Protein AF-A0A8H6Y4V4-F1 (afdb_monomer_lite)

Organism: NCBI:txid2733690

Radius of gyration: 24.44 Å; chains: 1; bounding box: 63×67×56 Å

Secondary structure (DSSP, 8-state):
----------TT--HHHHHHHHHT--HHHHHHHHHHHHHHHHHHHHHHHHHHH-PPPP---------SS-----BBTTT--B--SS-PPEE-HHHHHHH----EESSHHHHHHHHHHHHHHTT----HHHHHHHS------HHHHHHHH-PPPP-TTPPPPHHHHHHHHHHHH-TT-SEEEEETTEEEEE--SSHHHHHHHHHHHHHHHHH--HHHHHHHHHH-THHHHS-S-HHHHHHHHH-HHHHHHHHHHHHHTTSGGGTHHHHHHHHHHHHHHHHHHHHHHTTS---STHHHHHHHHHHHHHHHGGGG-

Foldseek 3Di:
DDDDDDDDDDPPDDPVNVVVVVVVPPDVVVVVVVVVVVCVVCVVVVCLVCVVVVDDDDDDDDDDDDDDDDPPFDAAPQRRDTDDDPQAWDFQPLCCPQPVDGHTHSDPVSCVNCVVLCVLCRSHHPDVVSCVVSPPPPPPDPVNQVVQQDQDAAPDPDDWFPLQVVFNVVCNVPVQFLTWFQDPVGIDTDGDPDPVLSVLSSVLSSCCSRYVQLCSLLSNCLSPPCNVVVPDDPLVSVCNGRNPVSSVSSVVVNVVCVVVPPCVVSLVVVLVVLVVVLVVVCVVCVVDPDDDDPNVSSVVVSVVSVVVPPVPD

pLDDT: mean 70.69, std 22.0, range [32.62, 97.94]

Sequence (313 aa):
MEGGPTSYLHPDWTKEKIERLENAGHVAGVQIWIAVRDSFLVYFLYNTISSVVGIPRVIESDGDESTPLHRGTRICEGCGDREGNGARFSVCKICNENVSRQVAYCSRICQKSDWPNHKKVCGKELTPGVVRNATCSTEASPIEVFFLTQMGPARDGYTRSQALLRQMQFLEAVPFCSYVFFSPTGPRRFKSPVFITHLVFRLAVQTAMATGDERCIAAILGTIPEVQDAPGGFVDQLIEEYGKARVSVAMVAMQARVDMNDLPIMGQWIVEFLESKAGSQYAKIASEPPEGPSTEVTQKVITDLREWWPRRS

Structure (mmCIF, N/CA/C/O backbone):
data_AF-A0A8H6Y4V4-F1
#
_entry.id   AF-A0A8H6Y4V4-F1
#
loop_
_atom_site.group_PDB
_atom_site.id
_atom_site.type_symbol
_atom_site.label_atom_id
_atom_site.label_alt_id
_atom_site.label_comp_id
_atom_site.label_asym_id
_atom_site.label_entity_id
_atom_site.label_seq_id
_atom_site.pdbx_PDB_ins_code
_atom_site.Cartn_x
_atom_site.Cartn_y
_atom_site.Cartn_z
_atom_site.occupancy
_atom_site.B_iso_or_equiv
_atom_site.auth_seq_id
_atom_site.auth_comp_id
_atom_site.auth_asym_id
_atom_site.auth_atom_id
_atom_site.pdbx_PDB_model_num
ATOM 1 N N . MET A 1 1 ? 31.740 37.423 -22.540 1.00 41.69 1 MET A N 1
ATOM 2 C CA . MET A 1 1 ? 30.477 36.866 -22.021 1.00 41.69 1 MET A CA 1
ATOM 3 C C . MET A 1 1 ? 30.684 35.373 -21.873 1.00 41.69 1 MET A C 1
ATOM 5 O O . MET A 1 1 ? 30.484 34.655 -22.836 1.00 41.69 1 MET A O 1
ATOM 9 N N . GLU A 1 2 ? 31.145 34.933 -20.709 1.00 36.03 2 GLU A N 1
ATOM 10 C CA . GLU A 1 2 ? 31.182 33.522 -20.314 1.00 36.03 2 GLU A CA 1
ATOM 11 C C . GLU A 1 2 ? 30.882 33.506 -18.814 1.00 36.03 2 GLU A C 1
ATOM 13 O O . GLU A 1 2 ? 31.596 34.132 -18.033 1.00 36.03 2 GLU A O 1
ATOM 18 N N . GLY A 1 3 ? 29.760 32.902 -18.431 1.00 36.75 3 GLY A N 1
ATOM 19 C CA . GLY A 1 3 ? 29.318 32.773 -17.047 1.00 36.75 3 GLY A CA 1
ATOM 20 C C . GLY A 1 3 ? 29.035 31.306 -16.767 1.00 36.75 3 GLY A C 1
ATOM 21 O O . GLY A 1 3 ? 28.019 30.784 -17.217 1.00 36.75 3 GLY A O 1
ATOM 22 N N . GLY A 1 4 ? 29.962 30.649 -16.072 1.00 38.41 4 GLY A N 1
ATOM 23 C CA . GLY A 1 4 ? 29.767 29.319 -15.496 1.00 38.41 4 GLY A CA 1
ATOM 24 C C . GLY A 1 4 ? 29.163 29.403 -14.085 1.00 38.41 4 GLY A C 1
ATOM 25 O O . GLY A 1 4 ? 29.242 30.458 -13.450 1.00 38.41 4 GLY A O 1
ATOM 26 N N . PRO A 1 5 ? 28.551 28.317 -13.584 1.00 39.25 5 PRO A N 1
ATOM 27 C CA . PRO A 1 5 ? 27.809 28.330 -12.329 1.00 39.25 5 PRO A CA 1
ATOM 28 C C . PRO A 1 5 ? 28.750 28.386 -11.118 1.00 39.25 5 PRO A C 1
ATOM 30 O O . PRO A 1 5 ? 29.563 27.492 -10.890 1.00 39.25 5 PRO A O 1
ATOM 33 N N . THR A 1 6 ? 28.613 29.440 -10.316 1.00 37.78 6 THR A N 1
ATOM 34 C CA . THR A 1 6 ? 29.247 29.573 -9.002 1.00 37.78 6 THR A CA 1
ATOM 35 C C . THR A 1 6 ? 28.629 28.583 -8.018 1.00 37.78 6 THR A C 1
ATOM 37 O O . THR A 1 6 ? 27.452 28.691 -7.670 1.00 37.78 6 THR A O 1
ATOM 40 N N . SER A 1 7 ? 29.432 27.629 -7.550 1.00 41.00 7 SER A N 1
ATOM 41 C CA . SER A 1 7 ? 29.120 26.759 -6.419 1.00 41.00 7 SER A CA 1
ATOM 42 C C . SER A 1 7 ? 28.944 27.587 -5.143 1.00 41.00 7 SER A C 1
ATOM 44 O O . SER A 1 7 ? 29.857 28.311 -4.743 1.00 41.00 7 SER A O 1
ATOM 46 N N . TYR A 1 8 ? 27.795 27.456 -4.483 1.00 39.28 8 TYR A N 1
ATOM 47 C CA . TYR A 1 8 ? 27.580 27.993 -3.143 1.00 39.28 8 TYR A CA 1
ATOM 48 C C . TYR A 1 8 ? 28.374 27.162 -2.128 1.00 39.28 8 TYR A C 1
ATOM 50 O O . TYR A 1 8 ? 27.963 26.066 -1.755 1.00 39.28 8 TYR A O 1
ATOM 58 N N . LEU A 1 9 ? 29.509 27.693 -1.674 1.00 40.91 9 LEU A N 1
ATOM 59 C CA . LEU A 1 9 ? 30.185 27.245 -0.458 1.00 40.91 9 LEU A CA 1
ATOM 60 C C . LEU A 1 9 ? 30.011 28.309 0.628 1.00 40.91 9 LEU A C 1
ATOM 62 O O . LEU A 1 9 ? 30.159 29.506 0.388 1.00 40.91 9 LEU A O 1
ATOM 66 N N . HIS A 1 10 ? 29.657 27.841 1.822 1.00 40.44 10 HIS A N 1
ATOM 67 C CA . HIS A 1 10 ? 29.458 28.646 3.023 1.00 40.44 10 HIS A CA 1
ATOM 68 C C . HIS A 1 10 ? 30.774 29.351 3.426 1.00 40.44 10 HIS A C 1
ATOM 70 O O . HIS A 1 10 ? 31.821 28.701 3.410 1.00 40.44 10 HIS A O 1
ATOM 76 N N . PRO A 1 11 ? 30.757 30.633 3.840 1.00 44.75 11 PRO A N 1
ATOM 77 C CA . PRO A 1 11 ? 31.962 31.468 3.999 1.00 44.75 11 PRO A CA 1
ATOM 78 C C . PRO A 1 11 ? 32.959 31.060 5.106 1.00 44.75 11 PRO A C 1
ATOM 80 O O . PRO A 1 11 ? 34.004 31.689 5.229 1.00 44.75 11 PRO A O 1
ATOM 83 N N . ASP A 1 12 ? 32.701 29.990 5.862 1.00 50.12 12 ASP A N 1
ATOM 84 C CA . ASP A 1 12 ? 33.518 29.578 7.021 1.00 50.12 12 ASP A CA 1
ATOM 85 C C . ASP A 1 12 ? 34.381 28.327 6.778 1.00 50.12 12 ASP A C 1
ATOM 87 O O . ASP A 1 12 ? 34.922 27.724 7.711 1.00 50.12 12 ASP A O 1
ATOM 91 N N . TRP A 1 13 ? 34.514 27.898 5.523 1.00 48.56 13 TRP A N 1
ATOM 92 C CA . TRP A 1 13 ? 35.326 26.736 5.168 1.00 48.56 13 TRP A CA 1
ATOM 93 C C . TRP A 1 13 ? 36.702 27.192 4.694 1.00 48.56 13 TRP A C 1
ATOM 95 O O . TRP A 1 13 ? 36.912 27.530 3.531 1.00 48.56 13 TRP A O 1
ATOM 105 N N . THR A 1 14 ? 37.660 27.219 5.619 1.00 74.69 14 THR A N 1
ATOM 106 C CA . THR A 1 14 ? 39.059 27.480 5.281 1.00 74.69 14 THR A CA 1
ATOM 107 C C . THR A 1 14 ? 39.646 26.290 4.520 1.00 74.69 14 THR A C 1
ATOM 109 O O . THR A 1 14 ? 39.319 25.132 4.789 1.00 74.69 14 THR A O 1
ATOM 112 N N . LYS A 1 15 ? 40.553 26.572 3.579 1.00 60.22 15 LYS A N 1
ATOM 113 C CA . LYS A 1 15 ? 41.275 25.571 2.773 1.00 60.22 15 LYS A CA 1
ATOM 114 C C . LYS A 1 15 ? 41.933 24.483 3.641 1.00 60.22 15 LYS A C 1
ATOM 116 O O . LYS A 1 15 ? 41.898 23.311 3.295 1.00 60.22 15 LYS A O 1
ATOM 121 N N . GLU A 1 16 ? 42.401 24.868 4.828 1.00 63.19 16 GLU A N 1
ATOM 122 C CA . GLU A 1 16 ? 42.982 23.984 5.847 1.00 63.19 16 GLU A CA 1
ATOM 123 C C . GLU A 1 16 ? 41.987 22.939 6.398 1.00 63.19 16 GLU A C 1
ATOM 125 O O . GLU A 1 16 ? 42.370 21.830 6.765 1.00 63.19 16 GLU A O 1
ATOM 130 N N . LYS A 1 17 ? 40.688 23.259 6.440 1.00 61.12 17 LYS A N 1
ATOM 131 C CA . LYS A 1 17 ? 39.630 22.358 6.924 1.00 61.12 17 LYS A CA 1
ATOM 132 C C . LYS A 1 17 ? 39.264 21.301 5.880 1.00 61.12 17 LYS A C 1
ATOM 134 O O . LYS A 1 17 ? 38.996 20.160 6.244 1.00 61.12 17 LYS A O 1
ATOM 139 N N . ILE A 1 18 ? 39.306 21.676 4.601 1.00 56.81 18 ILE A N 1
ATOM 140 C CA . ILE A 1 18 ? 39.114 20.769 3.460 1.00 56.81 18 ILE A CA 1
ATOM 141 C C . ILE A 1 18 ? 40.300 19.800 3.374 1.00 56.81 18 ILE A C 1
ATOM 143 O O . ILE A 1 18 ? 40.108 18.589 3.344 1.00 56.81 18 ILE A O 1
ATOM 147 N N . GLU A 1 19 ? 41.523 20.317 3.490 1.00 62.09 19 GLU A N 1
ATOM 148 C CA . GLU A 1 19 ? 42.755 19.524 3.421 1.00 62.09 19 GLU A CA 1
ATOM 149 C C . GLU A 1 19 ? 42.900 18.555 4.616 1.00 62.09 19 GLU A C 1
ATOM 151 O O . GLU A 1 19 ? 43.432 17.454 4.476 1.00 62.09 19 GLU A O 1
ATOM 156 N N . ARG A 1 20 ? 42.357 18.899 5.797 1.00 60.59 20 ARG A N 1
ATOM 157 C CA . ARG A 1 20 ? 42.250 17.971 6.943 1.00 60.59 20 ARG A CA 1
ATOM 158 C C . ARG A 1 20 ? 41.232 16.851 6.729 1.00 60.59 20 ARG A C 1
ATOM 160 O O . ARG A 1 20 ? 41.453 15.752 7.229 1.00 60.59 20 ARG A O 1
ATOM 167 N N . LEU A 1 21 ? 40.136 17.109 6.016 1.00 51.47 21 LEU A N 1
ATOM 168 C CA . LEU A 1 21 ? 39.120 16.093 5.715 1.00 51.47 21 LEU A CA 1
ATOM 169 C C . LEU A 1 21 ? 39.580 15.142 4.602 1.00 51.47 21 LEU A C 1
ATOM 171 O O . LEU A 1 21 ? 39.309 13.944 4.675 1.00 51.47 21 LEU A O 1
ATOM 175 N N . GLU A 1 22 ? 40.331 15.646 3.623 1.00 52.00 22 GLU A N 1
ATOM 176 C CA . GLU A 1 22 ? 40.937 14.837 2.559 1.00 52.00 22 GLU A CA 1
ATOM 177 C C . GLU A 1 22 ? 42.082 13.957 3.089 1.00 52.00 22 GLU A C 1
ATOM 179 O O . GLU A 1 22 ? 42.142 12.768 2.776 1.00 52.00 22 GLU A O 1
ATOM 184 N N . ASN A 1 23 ? 42.925 14.485 3.985 1.00 54.75 23 ASN A N 1
ATOM 185 C CA . ASN A 1 23 ? 43.993 13.710 4.632 1.00 54.75 23 ASN A CA 1
ATOM 186 C C . ASN A 1 23 ? 43.489 12.706 5.686 1.00 54.75 23 ASN A C 1
ATOM 188 O O . ASN A 1 23 ? 44.232 11.810 6.082 1.00 54.75 23 ASN A O 1
ATOM 192 N N . ALA A 1 24 ? 42.232 12.811 6.129 1.00 55.38 24 ALA A N 1
ATOM 193 C CA . ALA A 1 24 ? 41.638 11.868 7.075 1.00 55.38 24 ALA A CA 1
ATOM 194 C C . ALA A 1 24 ? 41.217 10.531 6.434 1.00 55.38 24 ALA A C 1
ATOM 196 O O . ALA A 1 24 ? 40.710 9.672 7.145 1.00 55.38 24 ALA A O 1
ATOM 197 N N . GLY A 1 25 ? 41.394 10.325 5.120 1.00 46.84 25 GLY A N 1
ATOM 198 C CA . GLY A 1 25 ? 41.299 9.001 4.479 1.00 46.84 25 GLY A CA 1
ATOM 199 C C . GLY A 1 25 ? 39.954 8.262 4.604 1.00 46.84 25 GLY A C 1
ATOM 200 O O . GLY A 1 25 ? 39.867 7.092 4.241 1.00 46.84 25 GLY A O 1
ATOM 201 N N . HIS A 1 26 ? 38.898 8.913 5.101 1.00 51.66 26 HIS A N 1
ATOM 202 C CA . HIS A 1 26 ? 37.673 8.232 5.534 1.00 51.66 26 HIS A CA 1
ATOM 203 C C . HIS A 1 26 ? 36.446 8.482 4.651 1.00 51.66 26 HIS A C 1
ATOM 205 O O . HIS A 1 26 ? 35.466 7.754 4.772 1.00 51.66 26 HIS A O 1
ATOM 211 N N . VAL A 1 27 ? 36.471 9.440 3.723 1.00 49.56 27 VAL A N 1
ATOM 212 C CA . VAL A 1 27 ? 35.240 9.821 3.002 1.00 49.56 27 VAL A CA 1
ATOM 213 C C . VAL A 1 27 ? 34.899 8.842 1.867 1.00 49.56 27 VAL A C 1
ATOM 215 O O . VAL A 1 27 ? 33.745 8.443 1.724 1.00 49.56 27 VAL A O 1
ATOM 218 N N . ALA A 1 28 ? 35.895 8.357 1.116 1.00 41.59 28 ALA A N 1
ATOM 219 C CA . ALA A 1 28 ? 35.666 7.389 0.035 1.00 41.59 28 ALA A CA 1
ATOM 220 C C . ALA A 1 28 ? 35.412 5.959 0.554 1.00 41.59 28 ALA A C 1
ATOM 222 O O . ALA A 1 28 ? 34.571 5.238 0.020 1.00 41.59 28 ALA A O 1
ATOM 223 N N . GLY A 1 29 ? 36.095 5.559 1.634 1.00 36.94 29 GLY A N 1
ATOM 224 C CA . GLY A 1 29 ? 35.925 4.237 2.244 1.00 36.94 29 GLY A CA 1
ATOM 225 C C . GLY A 1 29 ? 34.560 4.055 2.909 1.00 36.94 29 GLY A C 1
ATOM 226 O O . GLY A 1 29 ? 33.967 2.988 2.789 1.00 36.94 29 GLY A O 1
ATOM 227 N N . VAL A 1 30 ? 34.025 5.099 3.551 1.00 42.19 30 VAL A N 1
ATOM 228 C CA . VAL A 1 30 ? 32.710 5.053 4.213 1.00 42.19 30 VAL A CA 1
ATOM 229 C C . VAL A 1 30 ? 31.569 5.006 3.193 1.00 42.19 30 VAL A C 1
ATOM 231 O O . VAL A 1 30 ? 30.648 4.216 3.366 1.00 42.19 30 VAL A O 1
ATOM 234 N N . GLN A 1 31 ? 31.656 5.748 2.085 1.00 37.53 31 GLN A N 1
ATOM 235 C CA . GLN A 1 31 ? 30.657 5.701 1.005 1.00 37.53 31 GLN A CA 1
ATOM 236 C C . GLN A 1 31 ? 30.603 4.319 0.324 1.00 37.53 31 GLN A C 1
ATOM 238 O O . GLN A 1 31 ? 29.521 3.768 0.124 1.00 37.53 31 GLN A O 1
ATOM 243 N N . ILE A 1 32 ? 31.763 3.708 0.046 1.00 36.00 32 ILE A N 1
ATOM 244 C CA . ILE A 1 32 ? 31.844 2.346 -0.512 1.00 36.00 32 ILE A CA 1
ATOM 245 C C . ILE A 1 32 ? 31.354 1.309 0.509 1.00 36.00 32 ILE A C 1
ATOM 247 O O . ILE A 1 32 ? 30.642 0.374 0.149 1.00 36.00 32 ILE A O 1
ATOM 251 N N . TRP A 1 33 ? 31.683 1.475 1.791 1.00 34.53 33 TRP A N 1
ATOM 252 C CA . TRP A 1 33 ? 31.261 0.551 2.844 1.00 34.53 33 TRP A CA 1
ATOM 253 C C . TRP A 1 33 ? 29.753 0.614 3.119 1.00 34.53 33 TRP A C 1
ATOM 255 O O . TRP A 1 33 ? 29.141 -0.434 3.304 1.00 34.53 33 TRP A O 1
ATOM 265 N N . ILE A 1 34 ? 29.133 1.799 3.068 1.00 42.72 34 ILE A N 1
ATOM 266 C CA . ILE A 1 34 ? 27.674 1.978 3.170 1.00 42.72 34 ILE A CA 1
ATOM 267 C C . ILE A 1 34 ? 26.974 1.341 1.961 1.00 42.72 34 ILE A C 1
ATOM 269 O O . ILE A 1 34 ? 26.070 0.531 2.147 1.00 42.72 34 ILE A O 1
ATOM 273 N N . ALA A 1 35 ? 27.457 1.585 0.737 1.00 38.03 35 ALA A N 1
ATOM 274 C CA . ALA A 1 35 ? 26.891 0.977 -0.470 1.00 38.03 35 ALA A CA 1
ATOM 275 C C . ALA A 1 35 ? 27.000 -0.561 -0.468 1.00 38.03 35 ALA A C 1
ATOM 277 O O . ALA A 1 35 ? 26.053 -1.260 -0.838 1.00 38.03 35 ALA A O 1
ATOM 278 N N . VAL A 1 36 ? 28.127 -1.108 0.003 1.00 39.75 36 VAL A N 1
ATOM 279 C CA . VAL A 1 36 ? 28.325 -2.557 0.155 1.00 39.75 36 VAL A CA 1
ATOM 280 C C . VAL A 1 36 ? 27.456 -3.117 1.285 1.00 39.75 36 VAL A C 1
ATOM 282 O O . VAL A 1 36 ? 26.860 -4.174 1.104 1.00 39.75 36 VAL A O 1
ATOM 285 N N . ARG A 1 37 ? 27.326 -2.427 2.425 1.00 46.59 37 ARG A N 1
ATOM 286 C CA . ARG A 1 37 ? 26.525 -2.857 3.588 1.00 46.59 37 ARG A CA 1
ATOM 287 C C . ARG A 1 37 ? 25.027 -2.872 3.292 1.00 46.59 37 ARG A C 1
ATOM 289 O O . ARG A 1 37 ? 24.370 -3.860 3.617 1.00 46.59 37 ARG A O 1
ATOM 296 N N . ASP A 1 38 ? 24.508 -1.825 2.663 1.00 47.94 38 ASP A N 1
ATOM 297 C CA . ASP A 1 38 ? 23.083 -1.693 2.351 1.00 47.94 38 ASP A CA 1
ATOM 298 C C . ASP A 1 38 ? 22.685 -2.683 1.250 1.00 47.94 38 ASP A C 1
ATOM 300 O O . ASP A 1 38 ? 21.665 -3.366 1.361 1.00 47.94 38 ASP A O 1
ATOM 304 N N . SER A 1 39 ? 23.571 -2.900 0.272 1.00 46.97 39 SER A N 1
ATOM 305 C CA . SER A 1 39 ? 23.419 -3.982 -0.702 1.00 46.97 39 SER A CA 1
ATOM 306 C C . SER A 1 39 ? 23.461 -5.355 -0.033 1.00 46.97 39 SER A C 1
ATOM 308 O O . SER A 1 39 ? 22.670 -6.215 -0.393 1.00 46.97 39 SER A O 1
ATOM 310 N N . PHE A 1 40 ? 24.326 -5.585 0.963 1.00 44.62 40 PHE A N 1
ATOM 311 C CA . PHE A 1 40 ? 24.489 -6.901 1.592 1.00 44.62 40 PHE A CA 1
ATOM 312 C C . PHE A 1 40 ? 23.373 -7.257 2.575 1.00 44.62 40 PHE A C 1
ATOM 314 O O . PHE A 1 40 ? 23.029 -8.426 2.675 1.00 44.62 40 PHE A O 1
ATOM 321 N N . LEU A 1 41 ? 22.793 -6.294 3.298 1.00 54.41 41 LEU A N 1
ATOM 322 C CA . LEU A 1 41 ? 21.711 -6.541 4.261 1.00 54.41 41 LEU A CA 1
ATOM 323 C C . LEU A 1 41 ? 20.369 -6.721 3.541 1.00 54.41 41 LEU A C 1
ATOM 325 O O . LEU A 1 41 ? 19.619 -7.641 3.864 1.00 54.41 41 LEU A O 1
ATOM 329 N N . VAL A 1 42 ? 20.130 -5.932 2.486 1.00 55.12 42 VAL A N 1
ATOM 330 C CA . VAL A 1 42 ? 19.030 -6.165 1.541 1.00 55.12 42 VAL A CA 1
ATOM 331 C C . VAL A 1 42 ? 19.234 -7.493 0.818 1.00 55.12 42 VAL A C 1
ATOM 333 O O . VAL A 1 42 ? 18.297 -8.275 0.759 1.00 55.12 42 VAL A O 1
ATOM 336 N N . TYR A 1 43 ? 20.448 -7.815 0.356 1.00 49.81 43 TYR A N 1
ATOM 337 C CA . TYR A 1 43 ? 20.774 -9.109 -0.255 1.00 49.81 43 TYR A CA 1
ATOM 338 C C . TYR A 1 43 ? 20.648 -10.271 0.735 1.00 49.81 43 TYR A C 1
ATOM 340 O O . TYR A 1 43 ? 20.182 -11.333 0.351 1.00 49.81 43 TYR A O 1
ATOM 348 N N . PHE A 1 44 ? 21.018 -10.112 2.005 1.00 52.34 44 PHE A N 1
ATOM 349 C CA . PHE A 1 44 ? 20.927 -11.166 3.015 1.00 52.34 44 PHE A CA 1
ATOM 350 C C . PHE A 1 44 ? 19.475 -11.409 3.421 1.00 52.34 44 PHE A C 1
ATOM 352 O O . PHE A 1 44 ? 19.032 -12.548 3.369 1.00 52.34 44 PHE A O 1
ATOM 359 N N . LEU A 1 45 ? 18.692 -10.363 3.709 1.00 58.31 45 LEU A N 1
ATOM 360 C CA . LEU A 1 45 ? 17.243 -10.494 3.903 1.00 58.31 45 LEU A CA 1
ATOM 361 C C . LEU A 1 45 ? 16.577 -11.074 2.651 1.00 58.31 45 LEU A C 1
ATOM 363 O O . LEU A 1 45 ? 15.783 -12.002 2.758 1.00 58.31 45 LEU A O 1
ATOM 367 N N . TYR A 1 46 ? 16.954 -10.599 1.462 1.00 51.53 46 TYR A N 1
ATOM 368 C CA . TYR A 1 46 ? 16.449 -11.102 0.188 1.00 51.53 46 TYR A CA 1
ATOM 369 C C . TYR A 1 46 ? 16.825 -12.563 -0.060 1.00 51.53 46 TYR A C 1
ATOM 371 O O . TYR A 1 46 ? 15.968 -13.290 -0.528 1.00 51.53 46 TYR A O 1
ATOM 379 N N . ASN A 1 47 ? 18.034 -13.040 0.252 1.00 46.41 47 ASN A N 1
ATOM 380 C CA . ASN A 1 47 ? 18.428 -14.444 0.055 1.00 46.41 47 ASN A CA 1
ATOM 381 C C . ASN A 1 47 ? 17.905 -15.362 1.159 1.00 46.41 47 ASN A C 1
ATOM 383 O O . ASN A 1 47 ? 17.503 -16.485 0.871 1.00 46.41 47 ASN A O 1
ATOM 387 N N . THR A 1 48 ? 17.855 -14.902 2.406 1.00 48.09 48 THR A N 1
ATOM 388 C CA . THR A 1 48 ? 17.230 -15.644 3.507 1.00 48.09 48 THR A CA 1
ATOM 389 C C . THR A 1 48 ? 15.739 -15.821 3.231 1.00 48.09 48 THR A C 1
ATOM 391 O O . THR A 1 48 ? 15.218 -16.919 3.368 1.00 48.09 48 THR A O 1
ATOM 394 N N . ILE A 1 49 ? 15.061 -14.796 2.713 1.00 47.62 49 ILE A N 1
ATOM 395 C CA . ILE A 1 49 ? 13.649 -14.891 2.324 1.00 47.62 49 ILE A CA 1
ATOM 396 C C . ILE A 1 49 ? 13.489 -15.624 0.980 1.00 47.62 49 ILE A C 1
ATOM 398 O O . ILE A 1 49 ? 12.652 -16.506 0.875 1.00 47.62 49 ILE A O 1
ATOM 402 N N . SER A 1 50 ? 14.325 -15.383 -0.033 1.00 43.72 50 SER A N 1
ATOM 403 C CA . SER A 1 50 ? 14.243 -16.078 -1.334 1.00 43.72 50 SER A CA 1
ATOM 404 C C . SER A 1 50 ? 14.619 -17.558 -1.256 1.00 43.72 50 SER A C 1
ATOM 406 O O . SER A 1 50 ? 14.113 -18.336 -2.055 1.00 43.72 50 SER A O 1
ATOM 408 N N . SER A 1 51 ? 15.458 -17.980 -0.306 1.00 40.62 51 SER A N 1
ATOM 409 C CA . SER A 1 51 ? 15.731 -19.405 -0.052 1.00 40.62 51 SER A CA 1
ATOM 410 C C . SER A 1 51 ? 14.570 -20.106 0.657 1.00 40.62 51 SER A C 1
ATOM 412 O O . SER A 1 51 ? 14.367 -21.299 0.451 1.00 40.62 51 SER A O 1
ATOM 414 N N . VAL A 1 52 ? 13.771 -19.360 1.427 1.00 40.69 52 VAL A N 1
ATOM 415 C CA . VAL A 1 52 ? 12.540 -19.847 2.067 1.00 40.69 52 VAL A CA 1
ATOM 416 C C . VAL A 1 52 ? 11.342 -19.808 1.101 1.00 40.69 52 VAL A C 1
ATOM 418 O O . VAL A 1 52 ? 10.449 -20.643 1.216 1.00 40.69 52 VAL A O 1
ATOM 421 N N . VAL A 1 53 ? 11.320 -18.875 0.138 1.00 36.53 53 VAL A N 1
ATOM 422 C CA . VAL A 1 53 ? 10.129 -18.549 -0.681 1.00 36.53 53 VAL A CA 1
ATOM 423 C C . VAL A 1 53 ? 10.304 -18.825 -2.195 1.00 36.53 53 VAL A C 1
ATOM 425 O O . VAL A 1 53 ? 9.320 -18.889 -2.923 1.00 36.53 53 VAL A O 1
ATOM 428 N N . GLY A 1 54 ? 11.522 -19.060 -2.699 1.00 32.62 54 GLY A N 1
ATOM 429 C CA . GLY A 1 54 ? 11.782 -19.509 -4.080 1.00 32.62 54 GLY A CA 1
ATOM 430 C C . GLY A 1 54 ? 11.590 -18.460 -5.193 1.00 32.62 54 GLY A C 1
ATOM 431 O O . GLY A 1 54 ? 11.031 -18.782 -6.239 1.00 32.62 54 GLY A O 1
ATOM 432 N N . ILE A 1 55 ? 12.037 -17.211 -5.001 1.00 37.91 55 ILE A N 1
ATOM 433 C CA . ILE A 1 55 ? 11.746 -16.073 -5.907 1.00 37.91 55 ILE A CA 1
ATOM 434 C C . ILE A 1 55 ? 12.874 -15.835 -6.953 1.00 37.91 55 ILE A C 1
ATOM 436 O O . ILE A 1 55 ? 14.045 -15.803 -6.573 1.00 37.91 55 ILE A O 1
ATOM 440 N N . PRO A 1 56 ? 12.574 -15.623 -8.259 1.00 33.09 56 PRO A N 1
ATOM 441 C CA . PRO A 1 56 ? 13.571 -15.269 -9.288 1.00 33.09 56 PRO A CA 1
ATOM 442 C C . PRO A 1 56 ? 14.003 -13.776 -9.286 1.00 33.09 56 PRO A C 1
ATOM 444 O O . PRO A 1 56 ? 13.238 -12.896 -8.895 1.00 33.09 56 PRO A O 1
ATOM 447 N N . ARG A 1 57 ? 15.244 -13.493 -9.738 1.00 32.72 57 ARG A N 1
ATOM 448 C CA . ARG A 1 57 ? 15.910 -12.160 -9.766 1.00 32.72 57 ARG A CA 1
ATOM 449 C C . ARG A 1 57 ? 15.325 -11.184 -10.808 1.00 32.72 57 ARG A C 1
ATOM 451 O O . ARG A 1 57 ? 15.018 -11.598 -11.921 1.00 32.72 57 ARG A O 1
ATOM 458 N N . VAL A 1 58 ? 15.298 -9.888 -10.472 1.00 36.38 58 VAL A N 1
ATOM 459 C CA . VAL A 1 58 ? 14.896 -8.751 -11.336 1.00 36.38 58 VAL A CA 1
ATOM 460 C C . VAL A 1 58 ? 16.135 -8.032 -11.904 1.00 36.38 58 VAL A C 1
ATOM 462 O O . VAL A 1 58 ? 17.143 -7.926 -11.206 1.00 36.38 58 VAL A O 1
ATOM 465 N N . ILE A 1 59 ? 16.063 -7.553 -13.156 1.00 34.47 59 ILE A N 1
ATOM 466 C CA . ILE A 1 59 ? 17.089 -6.744 -13.851 1.00 34.47 59 ILE A CA 1
ATOM 467 C C . ILE A 1 59 ? 16.504 -5.345 -14.131 1.00 34.47 59 ILE A C 1
ATOM 469 O O . ILE A 1 59 ? 15.384 -5.246 -14.630 1.00 34.47 59 ILE A O 1
ATOM 473 N N . GLU A 1 60 ? 17.245 -4.283 -13.804 1.00 33.84 60 GLU A N 1
ATOM 474 C CA . GLU A 1 60 ? 16.876 -2.871 -14.023 1.00 33.84 60 GLU A CA 1
ATOM 475 C C . GLU A 1 60 ? 17.175 -2.418 -15.471 1.00 33.84 60 GLU A C 1
ATOM 477 O O . GLU A 1 60 ? 18.086 -2.950 -16.106 1.00 33.84 60 GLU A O 1
ATOM 482 N N . SER A 1 61 ? 16.406 -1.458 -16.012 1.00 44.38 61 SER A N 1
ATOM 483 C CA . SER A 1 61 ? 16.568 -0.931 -17.382 1.00 44.38 61 SER A CA 1
ATOM 484 C C . SER A 1 61 ? 16.740 0.590 -17.413 1.00 44.38 61 SER A C 1
ATOM 486 O O . SER A 1 61 ? 15.894 1.305 -16.871 1.00 44.38 61 SER A O 1
ATOM 488 N N . ASP A 1 62 ? 17.760 1.057 -18.133 1.00 35.12 62 ASP A N 1
ATOM 489 C CA . ASP A 1 62 ? 18.038 2.469 -18.416 1.00 35.12 62 ASP A CA 1
ATOM 490 C C . ASP A 1 62 ? 17.053 3.062 -19.443 1.00 35.12 62 ASP A C 1
ATOM 492 O O . ASP A 1 62 ? 16.650 2.399 -20.404 1.00 35.12 62 ASP A O 1
ATOM 496 N N . GLY A 1 63 ? 16.644 4.315 -19.222 1.00 40.53 63 GLY A N 1
ATOM 497 C CA . GLY A 1 63 ? 15.689 5.042 -20.059 1.00 40.53 63 GLY A CA 1
ATOM 498 C C . GLY A 1 63 ? 16.349 5.806 -21.210 1.00 40.53 63 GLY A C 1
ATOM 499 O O . GLY A 1 63 ? 17.292 6.560 -20.989 1.00 40.53 63 GLY A O 1
ATOM 500 N N . ASP A 1 64 ? 15.798 5.659 -22.418 1.00 35.62 64 ASP A N 1
ATOM 501 C CA . ASP A 1 64 ? 16.026 6.563 -23.552 1.00 35.62 64 ASP A CA 1
ATOM 502 C C . ASP A 1 64 ? 14.671 6.997 -24.139 1.00 35.62 64 ASP A C 1
ATOM 504 O O . ASP A 1 64 ? 13.749 6.193 -24.324 1.00 35.62 64 ASP A O 1
ATOM 508 N N . GLU A 1 65 ? 14.552 8.299 -24.372 1.00 55.62 65 GLU A N 1
ATOM 509 C CA . GLU A 1 65 ? 13.346 9.053 -24.676 1.00 55.62 65 GLU A CA 1
ATOM 510 C C . GLU A 1 65 ? 13.371 9.482 -26.148 1.00 55.62 65 GLU A C 1
ATOM 512 O O . GLU A 1 65 ? 14.025 10.451 -26.520 1.00 55.62 65 GLU A O 1
ATOM 517 N N . SER A 1 66 ? 12.648 8.750 -27.004 1.00 61.12 66 SER A N 1
ATOM 518 C CA . SER A 1 66 ? 11.879 9.278 -28.151 1.00 61.12 66 SER A CA 1
ATOM 519 C C . SER A 1 66 ? 11.464 8.148 -29.101 1.00 61.12 66 SER A C 1
ATOM 521 O O . SER A 1 66 ? 12.296 7.573 -29.792 1.00 61.12 66 SER A O 1
ATOM 523 N N . THR A 1 67 ? 10.169 7.806 -29.180 1.00 43.78 67 THR A N 1
ATOM 524 C CA . THR A 1 67 ? 9.568 7.128 -30.357 1.00 43.78 67 THR A CA 1
ATOM 525 C C . THR A 1 67 ? 8.025 7.033 -30.283 1.00 43.78 67 THR A C 1
ATOM 527 O O . THR A 1 67 ? 7.437 7.201 -29.214 1.00 43.78 67 THR A O 1
ATOM 530 N N . PRO A 1 68 ? 7.347 6.841 -31.438 1.00 44.44 68 PRO A N 1
ATOM 531 C CA . PRO A 1 68 ? 5.965 7.253 -31.713 1.00 44.44 68 PRO A CA 1
ATOM 532 C C . PRO A 1 68 ? 4.880 6.526 -30.909 1.00 44.44 68 PRO A C 1
ATOM 534 O O . PRO A 1 68 ? 5.053 5.373 -30.525 1.00 44.44 68 PRO A O 1
ATOM 537 N N . LEU A 1 69 ? 3.738 7.214 -30.737 1.00 42.19 69 LEU A N 1
ATOM 538 C CA . LEU A 1 69 ? 2.403 6.731 -30.329 1.00 42.19 69 LEU A CA 1
ATOM 539 C C . LEU A 1 69 ? 2.359 5.246 -29.939 1.00 42.19 69 LEU A C 1
ATOM 541 O O . LEU A 1 69 ? 2.155 4.349 -30.762 1.00 42.19 69 LEU A O 1
ATOM 545 N N . HIS A 1 70 ? 2.588 5.023 -28.647 1.00 47.38 70 HIS A N 1
ATOM 546 C CA . HIS A 1 70 ? 2.774 3.716 -28.046 1.00 47.38 70 HIS A CA 1
ATOM 547 C C . HIS A 1 70 ? 1.519 2.854 -28.224 1.00 47.38 70 HIS A C 1
ATOM 549 O O . HIS A 1 70 ? 0.458 3.140 -27.667 1.00 47.38 70 HIS A O 1
ATOM 555 N N . ARG A 1 71 ? 1.656 1.724 -28.932 1.00 59.25 71 ARG A N 1
ATOM 556 C CA . ARG A 1 71 ? 0.844 0.547 -28.593 1.00 59.25 71 ARG A CA 1
ATOM 557 C C . ARG A 1 71 ? 1.116 0.304 -27.114 1.00 59.25 71 ARG A C 1
ATOM 559 O O . ARG A 1 71 ? 2.278 0.111 -26.771 1.00 59.25 71 ARG A O 1
ATOM 566 N N . GLY A 1 72 ? 0.089 0.414 -26.269 1.00 75.62 72 GLY A N 1
ATOM 567 C CA . GLY A 1 72 ? 0.249 0.342 -24.817 1.00 75.62 72 GLY A CA 1
ATOM 568 C C . GLY A 1 72 ? 1.195 -0.792 -24.429 1.00 75.62 72 GLY A C 1
ATOM 569 O O . GLY A 1 72 ? 1.036 -1.913 -24.916 1.00 75.62 72 GLY A O 1
ATOM 570 N N . THR A 1 73 ? 2.210 -0.470 -23.627 1.00 85.88 73 THR A N 1
ATOM 571 C CA . THR A 1 73 ? 3.240 -1.415 -23.195 1.00 85.88 73 THR A CA 1
ATOM 572 C C . THR A 1 73 ? 2.564 -2.625 -22.564 1.00 85.88 73 THR A C 1
ATOM 574 O O . THR A 1 73 ? 1.899 -2.502 -21.534 1.00 85.88 73 THR A O 1
ATOM 577 N N . ARG A 1 74 ? 2.686 -3.794 -23.200 1.00 93.00 74 ARG A N 1
ATOM 578 C CA . ARG A 1 74 ? 2.098 -5.022 -22.665 1.00 93.00 74 ARG A CA 1
ATOM 579 C C . ARG A 1 74 ? 2.911 -5.498 -21.473 1.00 93.00 74 ARG A C 1
ATOM 581 O O . ARG A 1 74 ? 4.117 -5.271 -21.398 1.00 93.00 74 ARG A O 1
ATOM 588 N N . ILE A 1 75 ? 2.240 -6.176 -20.556 1.00 94.38 75 ILE A N 1
ATOM 589 C CA . ILE A 1 75 ? 2.850 -6.784 -19.377 1.00 94.38 75 ILE A CA 1
ATOM 590 C C . ILE A 1 75 ? 2.699 -8.298 -19.513 1.00 94.38 75 ILE A C 1
ATOM 592 O O . ILE A 1 75 ? 1.667 -8.783 -19.979 1.00 94.38 75 ILE A O 1
ATOM 596 N N . CYS A 1 76 ? 3.745 -9.044 -19.171 1.00 95.94 76 CYS A N 1
ATOM 597 C CA . CYS A 1 76 ? 3.723 -10.496 -19.190 1.00 95.94 76 CYS A CA 1
ATOM 598 C C . CYS A 1 76 ? 2.863 -10.998 -18.027 1.00 95.94 76 CYS A C 1
ATOM 600 O O . CYS A 1 76 ? 3.192 -10.744 -16.873 1.00 95.94 76 CYS A O 1
ATOM 602 N N . GLU A 1 77 ? 1.818 -11.771 -18.308 1.00 95.75 77 GLU A N 1
ATOM 603 C CA . GLU A 1 77 ? 0.925 -12.315 -17.268 1.00 95.75 77 GLU A CA 1
ATOM 604 C C . GLU A 1 77 ? 1.611 -13.382 -16.395 1.00 95.75 77 GLU A C 1
ATOM 606 O O . GLU A 1 77 ? 1.170 -13.664 -15.288 1.00 95.75 77 GLU A O 1
ATOM 611 N N . GLY A 1 78 ? 2.719 -13.966 -16.871 1.00 92.38 78 GLY A N 1
ATOM 612 C CA . GLY A 1 78 ? 3.471 -14.972 -16.118 1.00 92.38 78 GLY A CA 1
ATOM 613 C C . GLY A 1 78 ? 4.514 -14.404 -15.148 1.00 92.38 78 GLY A C 1
ATOM 614 O O . GLY A 1 78 ? 4.665 -14.941 -14.058 1.00 92.38 78 GLY A O 1
ATOM 615 N N . CYS A 1 79 ? 5.257 -13.357 -15.533 1.00 91.69 79 CYS A N 1
ATOM 616 C CA . CYS A 1 79 ? 6.353 -12.800 -14.715 1.00 91.69 79 CYS A CA 1
ATOM 617 C C . CYS A 1 79 ? 6.213 -11.310 -14.373 1.00 91.69 79 CYS A C 1
ATOM 619 O O . CYS A 1 79 ? 6.945 -10.822 -13.522 1.00 91.69 79 CYS A O 1
ATOM 621 N N . GLY A 1 80 ? 5.292 -10.577 -15.003 1.00 90.88 80 GLY A N 1
ATOM 622 C CA . GLY A 1 80 ? 5.114 -9.140 -14.782 1.00 90.88 80 GLY A CA 1
ATOM 623 C C . GLY A 1 80 ? 6.075 -8.230 -15.557 1.00 90.88 80 GLY A C 1
ATOM 624 O O . GLY A 1 80 ? 5.953 -7.010 -15.447 1.00 90.88 80 GLY A O 1
ATOM 625 N N . ASP A 1 81 ? 6.987 -8.781 -16.365 1.00 91.25 81 ASP A N 1
ATOM 626 C CA . ASP A 1 81 ? 7.904 -7.976 -17.180 1.00 91.25 81 ASP A CA 1
ATOM 627 C C . ASP A 1 81 ? 7.152 -7.156 -18.231 1.00 91.25 81 ASP A C 1
ATOM 629 O O . ASP A 1 81 ? 6.140 -7.591 -18.788 1.00 91.25 81 ASP A O 1
ATOM 633 N N . ARG A 1 82 ? 7.674 -5.967 -18.533 1.00 92.69 82 ARG A N 1
ATOM 634 C CA . ARG A 1 82 ? 7.135 -5.072 -19.563 1.00 92.69 82 ARG A CA 1
ATOM 635 C C . ARG A 1 82 ? 7.712 -5.419 -20.933 1.00 92.69 82 ARG A C 1
ATOM 637 O O . ARG A 1 82 ? 8.879 -5.784 -21.046 1.00 92.69 82 ARG A O 1
ATOM 644 N N . GLU A 1 83 ? 6.897 -5.299 -21.978 1.00 94.38 83 GLU A N 1
ATOM 645 C CA . GLU A 1 83 ? 7.336 -5.483 -23.364 1.00 94.38 83 GLU A CA 1
ATOM 646 C C . GLU A 1 83 ? 8.341 -4.377 -23.721 1.00 94.38 83 GLU A C 1
ATOM 648 O O . GLU A 1 83 ? 7.964 -3.224 -23.921 1.00 94.38 83 GLU A O 1
ATOM 653 N N . GLY A 1 84 ? 9.630 -4.724 -23.714 1.00 88.62 84 GLY A N 1
ATOM 654 C CA . GLY A 1 84 ? 10.726 -3.812 -24.034 1.00 88.62 84 GLY A CA 1
ATOM 655 C C . GLY A 1 84 ? 10.951 -3.638 -25.538 1.00 88.62 84 GLY A C 1
ATOM 656 O O . GLY A 1 84 ? 10.346 -4.318 -26.373 1.00 88.62 84 GLY A O 1
ATOM 657 N N . ASN A 1 85 ? 11.883 -2.747 -25.883 1.00 76.50 85 ASN A N 1
ATOM 658 C CA . ASN A 1 85 ? 12.254 -2.416 -27.260 1.00 76.50 85 ASN A CA 1
ATOM 659 C C . ASN A 1 85 ? 12.945 -3.602 -27.962 1.00 76.50 85 ASN A C 1
ATO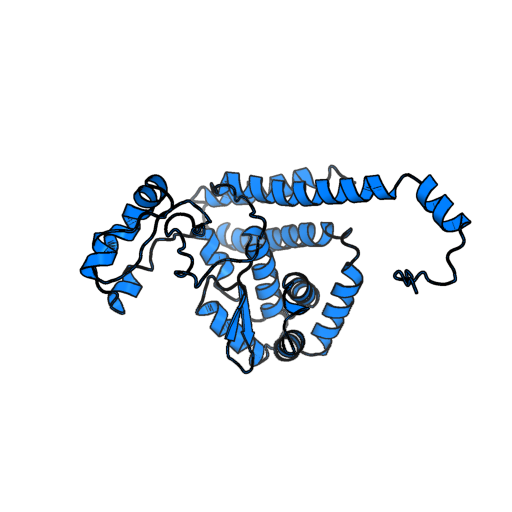M 661 O O . ASN A 1 85 ? 14.166 -3.689 -28.020 1.00 76.50 85 ASN A O 1
ATOM 665 N N . GLY A 1 86 ? 12.156 -4.537 -28.496 1.00 79.81 86 GLY A N 1
ATOM 666 C CA . GLY A 1 86 ? 12.623 -5.580 -29.419 1.00 79.81 86 GLY A CA 1
ATOM 667 C C . GLY A 1 86 ? 12.083 -6.985 -29.149 1.00 79.81 86 GLY A C 1
ATOM 668 O O . GLY A 1 86 ? 11.958 -7.777 -30.084 1.00 79.81 86 GLY A O 1
ATOM 669 N N . ALA A 1 87 ? 11.691 -7.298 -27.913 1.00 85.50 87 ALA A N 1
ATOM 670 C CA . ALA A 1 87 ? 11.124 -8.601 -27.576 1.00 85.50 87 ALA A CA 1
ATOM 671 C C . ALA A 1 87 ? 9.598 -8.564 -27.719 1.00 85.50 87 ALA A C 1
ATOM 673 O O . ALA A 1 87 ? 8.904 -8.016 -26.872 1.00 85.50 87 ALA A O 1
ATOM 674 N N . ARG A 1 88 ? 9.061 -9.159 -28.791 1.00 93.56 88 ARG A N 1
ATOM 675 C CA . ARG A 1 88 ? 7.606 -9.262 -28.976 1.00 93.56 88 ARG A CA 1
ATOM 676 C C . ARG A 1 88 ? 7.022 -10.298 -28.030 1.00 93.56 88 ARG A C 1
ATOM 678 O O . ARG A 1 88 ? 7.395 -11.470 -28.088 1.00 93.56 88 ARG A O 1
ATOM 685 N N . PHE A 1 89 ? 6.054 -9.891 -27.223 1.00 96.62 89 PHE A N 1
ATOM 686 C CA . PHE A 1 89 ? 5.323 -10.823 -26.379 1.00 96.62 89 PHE A CA 1
ATOM 687 C C . PHE A 1 89 ? 4.367 -11.657 -27.232 1.00 96.62 89 PHE A C 1
ATOM 689 O O . PHE A 1 89 ? 3.662 -11.157 -28.113 1.00 96.62 89 PHE A O 1
ATOM 696 N N . SER A 1 90 ? 4.331 -12.957 -26.956 1.00 96.62 90 SER A N 1
ATOM 697 C CA . SER A 1 90 ? 3.350 -13.863 -27.545 1.00 96.62 90 SER A CA 1
ATOM 698 C C . SER A 1 90 ? 1.980 -13.624 -26.911 1.00 96.62 90 SER A C 1
ATOM 700 O O . SER A 1 90 ? 1.874 -13.521 -25.692 1.00 96.62 90 SER A O 1
ATOM 702 N N . VAL A 1 91 ? 0.927 -13.525 -27.721 1.00 97.62 91 VAL A N 1
ATOM 703 C CA . VAL A 1 91 ? -0.444 -13.305 -27.236 1.00 97.62 91 VAL A CA 1
ATOM 704 C C . VAL A 1 91 ? -1.229 -14.611 -27.311 1.00 97.62 91 VAL A C 1
ATOM 706 O O . VAL A 1 91 ? -1.121 -15.358 -28.286 1.00 97.62 91 VAL A O 1
ATOM 709 N N . CYS A 1 92 ? -2.043 -14.895 -26.295 1.00 97.94 92 CYS A N 1
ATOM 710 C CA . CYS A 1 92 ? -2.943 -16.042 -26.318 1.00 97.94 92 CYS A CA 1
ATOM 711 C C . CYS A 1 92 ? -4.001 -15.871 -27.419 1.00 97.94 92 CYS A C 1
ATOM 713 O O . CYS A 1 92 ? -4.939 -15.085 -27.275 1.00 97.94 92 CYS A O 1
ATOM 715 N N . LYS A 1 93 ? -3.864 -16.644 -28.504 1.00 97.81 93 LYS A N 1
ATOM 716 C CA . LYS A 1 93 ? -4.735 -16.586 -29.687 1.00 97.81 93 LYS A CA 1
ATOM 717 C C . LYS A 1 93 ? -6.222 -16.702 -29.331 1.00 97.81 93 LYS A C 1
ATOM 719 O O . LYS A 1 93 ? -7.005 -15.856 -29.734 1.00 97.81 93 LYS A O 1
ATOM 724 N N . ILE A 1 94 ? -6.581 -17.673 -28.488 1.00 97.75 94 ILE A N 1
ATOM 725 C CA . ILE A 1 94 ? -7.970 -17.930 -28.071 1.00 97.75 94 ILE A CA 1
ATOM 726 C C . ILE A 1 94 ? -8.567 -16.722 -27.337 1.00 97.75 94 ILE A C 1
ATOM 728 O O . ILE A 1 94 ? -9.697 -16.332 -27.603 1.00 97.75 94 ILE A O 1
ATOM 732 N N . CYS A 1 95 ? -7.823 -16.108 -26.412 1.00 97.69 95 CYS A N 1
ATOM 733 C CA . CYS A 1 95 ? -8.322 -14.935 -25.688 1.00 97.69 95 CYS A CA 1
ATOM 734 C C . CYS A 1 95 ? -8.455 -13.709 -26.592 1.00 97.69 95 CYS A C 1
ATOM 736 O O . CYS A 1 95 ? -9.409 -12.947 -26.446 1.00 97.69 95 CYS A O 1
ATOM 738 N N . ASN A 1 96 ? -7.515 -13.533 -27.517 1.00 97.00 96 ASN A N 1
ATOM 739 C CA . ASN A 1 96 ? -7.533 -12.413 -28.444 1.00 97.00 96 ASN A CA 1
ATOM 740 C C . ASN A 1 96 ? -8.677 -12.529 -29.463 1.00 97.00 96 ASN A C 1
ATOM 742 O O . ASN A 1 96 ? -9.325 -11.534 -29.761 1.00 97.00 96 ASN A O 1
ATOM 746 N N . GLU A 1 97 ? -8.939 -13.735 -29.969 1.00 97.44 97 GLU A N 1
ATOM 747 C CA . GLU A 1 97 ? -9.970 -13.982 -30.983 1.00 97.44 97 GLU A CA 1
ATOM 748 C C . GLU A 1 97 ? -11.374 -14.075 -30.380 1.00 97.44 97 GLU A C 1
ATOM 750 O O . GLU A 1 97 ? -12.287 -13.428 -30.882 1.00 97.44 97 GLU A O 1
ATOM 755 N N . ASN A 1 98 ? -11.557 -14.826 -29.288 1.00 97.25 98 ASN A N 1
ATOM 756 C CA . ASN A 1 98 ? -12.902 -15.110 -28.779 1.00 97.25 98 ASN A CA 1
ATOM 757 C C . ASN A 1 98 ? -13.483 -13.972 -27.935 1.00 97.25 98 ASN A C 1
ATOM 759 O O . ASN A 1 98 ? -14.695 -13.802 -27.906 1.00 97.25 98 ASN A O 1
ATOM 763 N N . VAL A 1 99 ? -12.640 -13.246 -27.193 1.00 96.44 99 VAL A N 1
ATOM 764 C CA . VAL A 1 99 ? -13.094 -12.266 -26.184 1.00 96.44 99 VAL A CA 1
ATOM 765 C C . VAL A 1 99 ? -12.311 -10.953 -26.222 1.00 96.44 99 VAL A C 1
ATOM 767 O O . VAL A 1 99 ? -12.361 -10.176 -25.273 1.00 96.44 99 VAL A O 1
ATOM 770 N N . SER A 1 100 ? -11.535 -10.724 -27.288 1.00 95.00 100 SER A N 1
ATOM 771 C CA . SER A 1 100 ? -10.722 -9.513 -27.492 1.00 95.00 100 SER A CA 1
ATOM 772 C C . SER A 1 100 ? -9.819 -9.135 -26.305 1.00 95.00 100 SER A C 1
ATOM 774 O O . SER A 1 100 ? -9.469 -7.969 -26.123 1.00 95.00 100 SER A O 1
ATOM 776 N N . ARG A 1 101 ? -9.404 -10.118 -25.491 1.00 94.56 101 ARG A N 1
ATOM 777 C CA . ARG A 1 101 ? -8.536 -9.911 -24.324 1.00 94.56 101 ARG A CA 1
ATOM 778 C C . ARG A 1 101 ? -7.079 -10.180 -24.689 1.00 94.56 101 ARG A C 1
ATOM 780 O O . ARG A 1 101 ? -6.722 -11.300 -25.062 1.00 94.56 101 ARG A O 1
ATOM 787 N N . GLN A 1 102 ? -6.225 -9.177 -24.505 1.00 95.44 102 GLN A N 1
ATOM 788 C CA . GLN A 1 102 ? -4.790 -9.263 -24.787 1.00 95.44 102 GLN A CA 1
ATOM 789 C C . GLN A 1 102 ? -4.016 -9.860 -23.605 1.00 95.44 102 GLN A C 1
ATOM 791 O O . GLN A 1 102 ? -3.430 -9.139 -22.810 1.00 95.44 102 GLN A O 1
ATOM 796 N N . VAL A 1 103 ? -4.004 -11.189 -23.501 1.00 96.75 103 VAL A N 1
ATOM 797 C CA . VAL A 1 103 ? -3.145 -11.907 -22.542 1.00 96.75 103 VAL A CA 1
ATOM 798 C C . VAL A 1 103 ? -1.798 -12.173 -23.208 1.00 96.75 103 VAL A C 1
ATOM 800 O O . VAL A 1 103 ? -1.744 -12.932 -24.181 1.00 96.75 103 VAL A O 1
ATOM 803 N N . ALA A 1 104 ? -0.738 -11.535 -22.712 1.00 97.38 104 ALA A N 1
ATOM 804 C CA . ALA A 1 104 ? 0.592 -11.543 -23.315 1.00 97.38 104 ALA A CA 1
ATOM 805 C C . ALA A 1 104 ? 1.628 -12.257 -22.428 1.00 97.38 104 ALA A C 1
ATOM 807 O O . ALA A 1 104 ? 1.580 -12.172 -21.205 1.00 97.38 104 ALA A O 1
ATOM 808 N N . TYR A 1 105 ? 2.588 -12.942 -23.053 1.00 97.38 105 TYR A N 1
ATOM 809 C CA . TYR A 1 105 ? 3.679 -13.650 -22.385 1.00 97.38 105 TYR A CA 1
ATOM 810 C C . TYR A 1 105 ? 5.013 -13.364 -23.074 1.00 97.38 105 TYR A C 1
ATOM 812 O O . TYR A 1 105 ? 5.126 -13.523 -24.294 1.00 97.38 105 TYR A O 1
ATOM 820 N N . CYS A 1 106 ? 6.040 -13.019 -22.293 1.00 96.62 106 CYS A N 1
ATOM 821 C CA . CYS A 1 106 ? 7.392 -12.757 -22.797 1.00 96.62 106 CYS A CA 1
ATOM 822 C C . CYS A 1 106 ? 8.090 -14.016 -23.342 1.00 96.62 106 CYS A C 1
ATOM 824 O O . CYS A 1 106 ? 8.991 -13.920 -24.169 1.00 96.62 106 CYS A O 1
ATOM 826 N N . SER A 1 107 ? 7.665 -15.210 -22.912 1.00 96.62 107 SER A N 1
ATOM 827 C CA . SER A 1 107 ? 8.245 -16.480 -23.342 1.00 96.62 107 SER A CA 1
ATOM 828 C C . SER A 1 107 ? 7.236 -17.630 -23.281 1.00 96.62 107 SER A C 1
ATOM 830 O O . SER A 1 107 ? 6.240 -17.590 -22.554 1.00 96.62 107 SER A O 1
ATOM 832 N N . ARG A 1 108 ? 7.536 -18.721 -24.000 1.00 96.88 108 ARG A N 1
ATOM 833 C CA . ARG A 1 108 ? 6.767 -19.975 -23.911 1.00 96.88 108 ARG A CA 1
ATOM 834 C C . ARG A 1 108 ? 6.834 -20.600 -22.513 1.00 96.88 108 ARG A C 1
ATOM 836 O O . ARG A 1 108 ? 5.936 -21.354 -22.150 1.00 96.88 108 ARG A O 1
ATOM 843 N N . ILE A 1 109 ? 7.886 -20.306 -21.745 1.00 96.94 109 ILE A N 1
ATOM 844 C CA . ILE A 1 109 ? 8.041 -20.776 -20.364 1.00 96.94 109 ILE A CA 1
ATOM 845 C C . ILE A 1 109 ? 6.989 -20.095 -19.484 1.00 96.94 109 ILE A C 1
ATOM 847 O O . ILE A 1 109 ? 6.204 -20.804 -18.862 1.00 96.94 109 ILE A O 1
ATOM 851 N N . CYS A 1 110 ? 6.884 -18.761 -19.539 1.00 96.31 110 CYS A N 1
ATOM 852 C CA . CYS A 1 110 ? 5.868 -17.992 -18.807 1.00 96.31 110 CYS A CA 1
ATOM 853 C C . CYS A 1 110 ? 4.437 -18.393 -19.188 1.00 96.31 110 CYS A C 1
ATOM 855 O O . CYS A 1 110 ? 3.571 -18.508 -18.327 1.00 96.31 110 CYS A O 1
ATOM 857 N N . GLN A 1 111 ? 4.187 -18.661 -20.473 1.00 97.81 111 GLN A N 1
ATOM 858 C CA . GLN A 1 111 ? 2.880 -19.150 -20.910 1.00 97.81 111 GLN A CA 1
ATOM 859 C C . GLN A 1 111 ? 2.554 -20.527 -20.312 1.00 97.81 111 GLN A C 1
ATOM 861 O O . GLN A 1 111 ? 1.436 -20.759 -19.860 1.00 97.81 111 GLN A O 1
ATOM 866 N N . LYS A 1 112 ? 3.512 -21.464 -20.323 1.00 97.19 112 LYS A N 1
ATOM 867 C CA . LYS A 1 112 ? 3.309 -22.811 -19.770 1.00 97.19 112 LYS A CA 1
ATOM 868 C C . LYS A 1 112 ? 3.145 -22.792 -18.251 1.00 97.19 112 LYS A C 1
ATOM 870 O O . LYS A 1 112 ? 2.329 -23.560 -17.751 1.00 97.19 112 LYS A O 1
ATOM 875 N N . SER A 1 113 ? 3.897 -21.948 -17.542 1.00 93.94 113 SER A N 1
ATOM 876 C CA . SER A 1 113 ? 3.805 -21.830 -16.083 1.00 93.94 113 SER A CA 1
ATOM 877 C C . SER A 1 113 ? 2.466 -21.241 -15.642 1.00 93.94 113 SER A C 1
ATOM 879 O O . SER A 1 113 ? 1.881 -21.737 -14.687 1.00 93.94 113 SER A O 1
ATOM 881 N N . ASP A 1 114 ? 1.944 -20.247 -16.367 1.00 96.75 114 ASP A N 1
ATOM 882 C CA . ASP A 1 114 ? 0.641 -19.633 -16.076 1.00 96.75 114 ASP A CA 1
ATOM 883 C C . ASP A 1 114 ? -0.553 -20.449 -16.619 1.00 96.75 114 ASP A C 1
ATOM 885 O O . ASP A 1 114 ? -1.690 -20.299 -16.171 1.00 96.75 114 ASP A O 1
ATOM 889 N N . TRP A 1 115 ? -0.325 -21.385 -17.550 1.00 97.06 115 TRP A N 1
ATOM 890 C CA . TRP A 1 115 ? -1.391 -22.169 -18.188 1.00 97.06 115 TRP A CA 1
ATOM 891 C C . TRP A 1 115 ? -2.402 -22.821 -17.221 1.00 97.06 115 TRP A C 1
ATOM 893 O O . TRP A 1 115 ? -3.599 -22.765 -17.517 1.00 97.06 115 TRP A O 1
ATOM 903 N N . PRO A 1 116 ? -2.014 -23.420 -16.072 1.00 95.94 116 PRO A N 1
ATOM 904 C CA . PRO A 1 116 ? -2.967 -23.990 -15.117 1.00 95.94 116 PRO A CA 1
ATOM 905 C C . PRO A 1 116 ? -3.992 -22.984 -14.576 1.00 95.94 116 PRO A C 1
ATOM 907 O O . PRO A 1 116 ? -5.136 -23.374 -14.320 1.00 95.94 116 PRO A O 1
ATOM 910 N N . ASN A 1 117 ? -3.604 -21.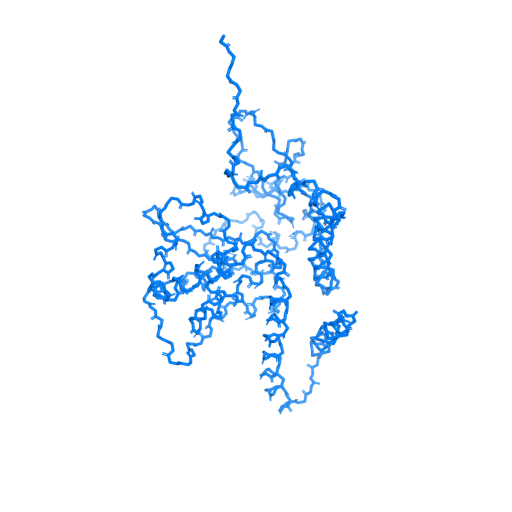714 -14.441 1.00 92.56 117 ASN A N 1
ATOM 911 C CA . ASN A 1 117 ? -4.473 -20.622 -14.013 1.00 92.56 117 ASN A CA 1
ATOM 912 C C . ASN A 1 117 ? -5.211 -20.020 -15.207 1.00 92.56 117 ASN A C 1
ATOM 914 O O . ASN A 1 117 ? -6.443 -19.966 -15.214 1.00 92.56 117 ASN A O 1
ATOM 918 N N . HIS A 1 118 ? -4.480 -19.683 -16.268 1.00 96.12 118 HIS A N 1
ATOM 919 C CA . HIS A 1 118 ? -5.042 -19.098 -17.478 1.00 96.12 118 HIS A CA 1
ATOM 920 C C . HIS A 1 118 ? -6.140 -19.964 -18.110 1.00 96.12 118 HIS A C 1
ATOM 922 O O . HIS A 1 118 ? -7.186 -19.447 -18.502 1.00 96.12 118 HIS A O 1
ATOM 928 N N . LYS A 1 119 ? -5.969 -21.294 -18.171 1.00 96.69 119 LYS A N 1
ATOM 929 C CA . LYS A 1 119 ? -6.956 -22.213 -18.775 1.00 96.69 119 LYS A CA 1
ATOM 930 C C . LYS A 1 119 ? -8.339 -22.132 -18.119 1.00 96.69 119 LYS A C 1
ATOM 932 O O . LYS A 1 119 ? -9.337 -22.428 -18.771 1.00 96.69 119 LYS A O 1
ATOM 937 N N . LYS A 1 120 ? -8.424 -21.713 -16.848 1.00 94.56 120 LYS A N 1
ATOM 938 C CA . LYS A 1 120 ? -9.700 -21.548 -16.129 1.00 94.56 120 LYS A CA 1
ATOM 939 C C . LYS A 1 120 ? -10.556 -20.446 -16.765 1.00 94.56 120 LYS A C 1
ATOM 941 O O . LYS A 1 120 ? -11.783 -20.566 -16.784 1.00 94.56 120 LYS A O 1
ATOM 946 N N . VAL A 1 121 ? -9.908 -19.423 -17.331 1.00 95.50 121 VAL A N 1
ATOM 947 C CA . VAL A 1 121 ? -10.528 -18.227 -17.927 1.00 95.50 121 VAL A CA 1
ATOM 948 C C . VAL A 1 121 ? -10.267 -18.058 -19.423 1.00 95.50 121 VAL A C 1
ATOM 950 O O . VAL A 1 121 ? -10.751 -17.094 -20.016 1.00 95.50 121 VAL A O 1
ATOM 953 N N . CYS A 1 122 ? -9.478 -18.930 -20.044 1.00 97.62 122 CYS A N 1
ATOM 954 C CA . CYS A 1 122 ? -9.093 -18.813 -21.446 1.00 97.62 122 CYS A CA 1
ATOM 955 C C . CYS A 1 122 ? -10.331 -18.849 -22.356 1.00 97.62 122 CYS A C 1
ATOM 957 O O . CYS A 1 122 ? -11.132 -19.778 -22.268 1.00 97.62 122 CYS A O 1
ATOM 959 N N . GLY A 1 123 ? -10.501 -17.828 -23.204 1.00 96.38 123 GLY A N 1
ATOM 960 C CA . GLY A 1 123 ? -11.620 -17.734 -24.150 1.00 96.38 123 GLY A CA 1
ATOM 961 C C . GLY A 1 123 ? -13.010 -17.536 -23.534 1.00 96.38 123 GLY A C 1
ATOM 962 O O . GLY A 1 123 ? -13.990 -17.664 -24.257 1.00 96.38 123 GLY A O 1
ATOM 963 N N . LYS A 1 124 ? -13.111 -17.250 -22.228 1.00 96.31 124 LYS A N 1
ATOM 964 C CA . LYS A 1 124 ? -14.381 -16.976 -21.538 1.00 96.31 124 LYS A CA 1
ATOM 965 C C . LYS A 1 124 ? -14.559 -15.477 -21.324 1.00 96.31 124 LYS A C 1
ATOM 967 O O . LYS A 1 124 ? -13.606 -14.802 -20.931 1.00 96.31 124 LYS A O 1
ATOM 972 N N . GLU A 1 125 ? -15.769 -14.969 -21.545 1.00 93.94 125 GLU A N 1
ATOM 973 C CA . GLU A 1 125 ? -16.112 -13.586 -21.207 1.00 93.94 125 GLU A CA 1
ATOM 974 C C . GLU A 1 125 ? -16.017 -13.382 -19.688 1.00 93.94 125 GLU A C 1
ATOM 976 O O . GLU A 1 125 ? -16.488 -14.207 -18.897 1.00 93.94 125 GLU A O 1
ATOM 981 N N . LEU A 1 126 ? -15.384 -12.285 -19.267 1.00 86.75 126 LEU A N 1
ATOM 982 C CA . LEU A 1 126 ? -15.257 -11.922 -17.857 1.00 86.75 126 LEU A CA 1
ATOM 983 C C . LEU A 1 126 ? -16.587 -11.355 -17.352 1.00 86.75 126 LEU A C 1
ATOM 985 O O . LEU A 1 126 ? -16.744 -10.152 -17.170 1.00 86.75 126 LEU A O 1
ATOM 989 N N . THR A 1 127 ? -17.558 -12.229 -17.107 1.00 87.06 127 THR A N 1
ATOM 990 C CA . THR A 1 127 ? -18.727 -11.847 -16.313 1.00 87.06 127 THR A CA 1
ATOM 991 C C . THR A 1 127 ? -18.308 -11.677 -14.845 1.00 87.06 127 THR A C 1
ATOM 993 O O . THR A 1 127 ? -17.375 -12.348 -14.388 1.00 87.06 127 THR A O 1
ATOM 996 N N . PRO A 1 128 ? -18.987 -10.825 -14.053 1.00 73.50 128 PRO A N 1
ATOM 997 C CA . PRO A 1 128 ? -18.654 -10.619 -12.638 1.00 73.50 128 PRO A CA 1
ATOM 998 C C . PRO A 1 128 ? -18.573 -11.915 -11.808 1.00 73.50 128 PRO A C 1
ATOM 1000 O O . PRO A 1 128 ? -17.800 -11.994 -10.854 1.00 73.50 128 PRO A O 1
ATOM 1003 N N . GLY A 1 129 ? -19.326 -12.956 -12.188 1.00 70.00 129 GLY A N 1
ATOM 1004 C CA . GLY A 1 129 ? -19.250 -14.281 -11.564 1.00 70.00 129 GLY A CA 1
ATOM 1005 C C . GLY A 1 129 ? -17.964 -15.050 -11.896 1.00 70.00 129 GLY A C 1
ATOM 1006 O O . GLY A 1 129 ? -17.404 -15.714 -11.027 1.00 70.00 129 GLY A O 1
ATOM 1007 N N . VAL A 1 130 ? -17.449 -14.922 -13.123 1.00 71.31 130 VAL A N 1
ATOM 1008 C CA . VAL A 1 130 ? -16.181 -15.543 -13.544 1.00 71.31 130 VAL A CA 1
ATOM 1009 C C . VAL A 1 130 ? -14.993 -14.853 -12.885 1.00 71.31 130 VAL A C 1
ATOM 1011 O O . VAL A 1 130 ? -14.062 -15.542 -12.484 1.00 71.31 130 VAL A O 1
ATOM 1014 N N . VAL A 1 131 ? -15.042 -13.527 -12.706 1.00 66.00 131 VAL A N 1
ATOM 1015 C CA . VAL A 1 131 ? -13.982 -12.778 -12.008 1.00 66.00 131 VAL A CA 1
ATOM 1016 C C . VAL A 1 131 ? -13.775 -13.333 -10.598 1.00 66.00 131 VAL A C 1
ATOM 1018 O O . VAL A 1 131 ? -12.643 -13.639 -10.251 1.00 66.00 131 VAL A O 1
ATOM 1021 N N . ARG A 1 132 ? -14.848 -13.585 -9.834 1.00 63.69 132 ARG A N 1
ATOM 1022 C CA . ARG A 1 132 ? -14.742 -14.156 -8.474 1.00 63.69 132 ARG A CA 1
ATOM 1023 C C . ARG A 1 132 ? -14.111 -15.548 -8.441 1.00 63.69 132 ARG A C 1
ATOM 1025 O O . ARG A 1 132 ? -13.336 -15.841 -7.538 1.00 63.69 132 ARG A O 1
ATOM 1032 N N . ASN A 1 133 ? -14.422 -16.388 -9.425 1.00 59.84 133 ASN A N 1
ATOM 1033 C CA . ASN A 1 133 ? -13.879 -17.747 -9.506 1.00 59.84 133 ASN A CA 1
ATOM 1034 C C . ASN A 1 133 ? -12.451 -17.780 -10.081 1.00 59.84 133 ASN A C 1
ATOM 1036 O O . ASN A 1 133 ? -11.720 -18.744 -9.864 1.00 59.84 133 ASN A O 1
ATOM 1040 N N . ALA A 1 134 ? -12.060 -16.747 -10.832 1.00 58.16 134 ALA A N 1
ATOM 1041 C CA . ALA A 1 134 ? -10.749 -16.609 -11.457 1.00 58.16 134 ALA A CA 1
ATOM 1042 C C . ALA A 1 134 ? -9.714 -15.916 -10.566 1.00 58.16 134 ALA A C 1
ATOM 1044 O O . ALA A 1 134 ? -8.528 -16.197 -10.700 1.00 58.16 134 ALA A O 1
ATOM 1045 N N . THR A 1 135 ? -10.139 -15.050 -9.641 1.00 45.34 135 THR A N 1
ATOM 1046 C CA . THR A 1 135 ? -9.261 -14.364 -8.675 1.00 45.34 135 THR A CA 1
ATOM 1047 C C . THR A 1 135 ? -8.724 -15.283 -7.570 1.00 45.34 135 THR A C 1
ATOM 1049 O O . THR A 1 135 ? -8.333 -14.809 -6.511 1.00 45.34 135 THR A O 1
ATOM 1052 N N . CYS A 1 136 ? -8.689 -16.597 -7.788 1.00 43.91 136 CYS A N 1
ATOM 1053 C CA . CYS A 1 136 ? -8.213 -17.568 -6.814 1.00 43.91 136 CYS A CA 1
ATOM 1054 C C . CYS A 1 136 ? -7.088 -18.414 -7.439 1.00 43.91 136 CYS A C 1
ATOM 1056 O O . CYS A 1 136 ? -7.309 -19.090 -8.449 1.00 43.91 136 CYS A O 1
ATOM 1058 N N . SER A 1 137 ? -5.901 -18.340 -6.817 1.00 40.97 137 SER A N 1
ATOM 1059 C CA . SER A 1 137 ? -4.633 -19.039 -7.120 1.00 40.97 137 SER A CA 1
ATOM 1060 C C . SER A 1 137 ? -3.483 -18.243 -7.770 1.00 40.97 137 SER A C 1
ATOM 1062 O O . SER A 1 137 ? -2.594 -18.854 -8.363 1.00 40.97 137 SER A O 1
ATOM 1064 N N . THR A 1 138 ? -3.386 -16.925 -7.569 1.00 45.25 138 THR A N 1
ATOM 1065 C CA . THR A 1 138 ? -2.065 -16.392 -7.179 1.00 45.25 138 THR A CA 1
ATOM 1066 C C . THR A 1 138 ? -2.021 -16.538 -5.668 1.00 45.25 138 THR A C 1
ATOM 1068 O O . THR A 1 138 ? -2.383 -15.625 -4.930 1.00 45.25 138 THR A O 1
ATOM 1071 N N . GLU A 1 139 ? -1.716 -17.749 -5.205 1.00 43.97 139 GLU A N 1
ATOM 1072 C CA . GLU A 1 139 ? -1.368 -17.958 -3.806 1.00 43.97 139 GLU A CA 1
ATOM 1073 C C . GLU A 1 139 ? -0.028 -17.253 -3.595 1.00 43.97 139 GLU A C 1
ATOM 1075 O O . GLU A 1 139 ? 1.036 -17.859 -3.651 1.00 43.97 139 GLU A O 1
ATOM 1080 N N . ALA A 1 140 ? -0.081 -15.939 -3.354 1.00 43.75 140 ALA A N 1
ATOM 1081 C CA . ALA A 1 140 ? 0.761 -15.407 -2.298 1.00 43.75 140 ALA A CA 1
ATOM 1082 C C . ALA A 1 140 ? 0.596 -16.394 -1.140 1.00 43.75 140 ALA A C 1
ATOM 1084 O O . ALA A 1 140 ? -0.546 -16.742 -0.808 1.00 43.75 140 ALA A O 1
ATOM 1085 N N . SER A 1 141 ? 1.712 -16.946 -0.656 1.00 48.66 141 SER A N 1
ATOM 1086 C CA . SER A 1 141 ? 1.712 -17.976 0.383 1.00 48.66 141 SER A CA 1
ATOM 1087 C C . SER A 1 141 ? 0.645 -17.627 1.430 1.00 48.66 141 SER A C 1
ATOM 1089 O O . SER A 1 141 ? 0.521 -16.446 1.766 1.00 48.66 141 SER A O 1
ATOM 1091 N N . PRO A 1 142 ? -0.133 -18.583 1.969 1.00 48.44 142 PRO A N 1
ATOM 1092 C CA . PRO A 1 142 ? -1.097 -18.302 3.038 1.00 48.44 142 PRO A CA 1
ATOM 1093 C C . PRO A 1 142 ? -0.505 -17.437 4.167 1.00 48.44 142 PRO A C 1
ATOM 1095 O O . PRO A 1 142 ? -1.214 -16.658 4.799 1.00 48.44 142 PRO A O 1
ATOM 1098 N N . ILE A 1 143 ? 0.816 -17.512 4.354 1.00 48.81 143 ILE A N 1
ATOM 1099 C CA . ILE A 1 143 ? 1.609 -16.683 5.261 1.00 48.81 143 ILE A CA 1
ATOM 1100 C C . ILE A 1 143 ? 1.682 -15.207 4.805 1.00 48.81 143 ILE A C 1
ATOM 1102 O O . ILE A 1 143 ? 1.497 -14.314 5.626 1.00 48.81 143 ILE A O 1
ATOM 1106 N N . GLU A 1 144 ? 1.897 -14.914 3.519 1.00 52.44 144 GLU A N 1
ATOM 1107 C CA . GLU A 1 144 ? 1.974 -13.543 2.982 1.00 52.44 144 GLU A CA 1
ATOM 1108 C C . GLU A 1 144 ? 0.639 -12.796 3.060 1.00 52.44 144 GLU A C 1
ATOM 1110 O O . GLU A 1 144 ? 0.610 -11.607 3.380 1.00 52.44 144 GLU A O 1
ATOM 1115 N N . VAL A 1 145 ? -0.480 -13.477 2.797 1.00 53.62 145 VAL A N 1
ATOM 1116 C CA . VAL A 1 145 ? -1.799 -12.826 2.801 1.00 53.62 145 VAL A CA 1
ATOM 1117 C C . VAL A 1 145 ? -2.288 -12.598 4.231 1.00 53.62 145 VAL A C 1
ATOM 1119 O O . VAL A 1 145 ? -2.796 -11.521 4.540 1.00 53.62 145 VAL A O 1
ATOM 1122 N N . PHE A 1 146 ? -2.089 -13.564 5.133 1.00 55.53 146 PHE A N 1
ATOM 1123 C CA . PHE A 1 146 ? -2.701 -13.524 6.463 1.00 55.53 146 PHE A CA 1
ATOM 1124 C C . PHE A 1 146 ? -2.128 -12.431 7.378 1.00 55.53 146 PHE A C 1
ATOM 1126 O O . PHE A 1 146 ? -2.886 -11.764 8.082 1.00 55.53 146 PHE A O 1
ATOM 1133 N N . PHE A 1 147 ? -0.812 -12.187 7.352 1.00 57.59 147 PHE A N 1
ATOM 1134 C CA . PHE A 1 147 ? -0.207 -11.137 8.186 1.00 57.59 147 PHE A CA 1
ATOM 1135 C C . PHE A 1 147 ? -0.481 -9.719 7.669 1.00 57.59 147 PHE A C 1
ATOM 1137 O O . PHE A 1 147 ? -0.432 -8.755 8.436 1.00 57.59 147 PHE A O 1
ATOM 1144 N N . LEU A 1 148 ? -0.790 -9.567 6.380 1.00 63.19 148 LEU A N 1
ATOM 1145 C CA . LEU A 1 148 ? -0.831 -8.255 5.743 1.00 63.19 148 LEU A CA 1
ATOM 1146 C C . LEU A 1 148 ? -2.231 -7.687 5.559 1.00 63.19 148 LEU A C 1
ATOM 1148 O O . LEU A 1 148 ? -2.346 -6.470 5.408 1.00 63.19 148 LEU A O 1
ATOM 1152 N N . THR A 1 149 ? -3.290 -8.494 5.587 1.00 63.03 149 THR A N 1
ATOM 1153 C CA . THR A 1 149 ? -4.638 -7.994 5.273 1.00 63.03 149 THR A CA 1
ATOM 1154 C C . THR A 1 149 ? -5.425 -7.498 6.474 1.00 63.03 149 THR A C 1
ATOM 1156 O O . THR A 1 149 ? -6.244 -6.599 6.308 1.00 63.03 149 THR A O 1
ATOM 1159 N N . GLN A 1 150 ? -5.205 -8.039 7.676 1.00 80.00 150 GLN A N 1
ATOM 1160 C CA . GLN A 1 150 ? -6.044 -7.685 8.818 1.00 80.00 150 GLN A CA 1
ATOM 1161 C C . GLN A 1 150 ? -5.432 -6.555 9.640 1.00 80.00 150 GLN A C 1
ATOM 1163 O O . GLN A 1 150 ? -4.439 -6.723 10.348 1.00 80.00 150 GLN A O 1
ATOM 1168 N N . MET A 1 151 ? -6.066 -5.391 9.581 1.00 84.94 151 MET A N 1
ATOM 1169 C CA . MET A 1 151 ? -5.729 -4.298 10.477 1.00 84.94 151 MET A CA 1
ATOM 1170 C C . MET A 1 151 ? -6.289 -4.590 11.860 1.00 84.94 151 MET A C 1
ATOM 1172 O O . MET A 1 151 ? -7.489 -4.790 12.032 1.00 84.94 151 MET A O 1
ATOM 1176 N N . GLY A 1 152 ? -5.408 -4.652 12.857 1.00 86.00 152 GLY A N 1
ATOM 1177 C CA . GLY A 1 152 ? -5.815 -4.933 14.232 1.00 86.00 152 GLY A CA 1
ATOM 1178 C C . GLY A 1 152 ? -6.747 -3.854 14.805 1.00 86.00 152 GLY A C 1
ATOM 1179 O O . GLY A 1 152 ? -6.902 -2.783 14.214 1.00 86.00 152 GLY A O 1
ATOM 1180 N N . PRO A 1 153 ? -7.355 -4.085 15.980 1.00 92.56 153 PRO A N 1
ATOM 1181 C CA . PRO A 1 153 ? -8.035 -3.025 16.721 1.00 92.56 153 PRO A CA 1
ATOM 1182 C C . PRO A 1 153 ? -7.045 -1.919 17.115 1.00 92.56 153 PRO A C 1
ATOM 1184 O O . PRO A 1 153 ? -5.829 -2.139 17.140 1.00 92.56 153 PRO A O 1
ATOM 1187 N N . ALA A 1 154 ? -7.561 -0.728 17.419 1.00 93.88 154 ALA A N 1
ATOM 1188 C CA . ALA A 1 154 ? -6.732 0.326 17.987 1.00 93.88 154 ALA A CA 1
ATOM 1189 C C . ALA A 1 154 ? -6.218 -0.089 19.377 1.00 93.88 154 ALA A C 1
ATOM 1191 O O . ALA A 1 154 ? -6.899 -0.818 20.104 1.00 93.88 154 ALA A O 1
ATOM 1192 N N . ARG A 1 155 ? -5.005 0.337 19.725 1.00 91.94 155 ARG A N 1
ATOM 1193 C CA . ARG A 1 155 ? -4.299 -0.027 20.961 1.00 91.94 155 ARG A CA 1
ATOM 1194 C C . ARG A 1 155 ? -4.074 1.202 21.834 1.00 91.94 155 ARG A C 1
ATOM 1196 O O . ARG A 1 155 ? -4.079 2.320 21.334 1.00 91.94 155 ARG A O 1
ATOM 1203 N N . ASP A 1 156 ? -3.898 0.984 23.134 1.00 89.75 156 ASP A N 1
ATOM 1204 C CA . ASP A 1 156 ? -3.435 2.003 24.091 1.00 89.75 156 ASP A CA 1
ATOM 1205 C C . ASP A 1 156 ? -4.293 3.281 24.136 1.00 89.75 156 ASP A C 1
ATOM 1207 O O . ASP A 1 156 ? -3.800 4.388 24.335 1.00 89.75 156 ASP A O 1
ATOM 1211 N N . GLY A 1 157 ? -5.605 3.136 23.918 1.00 91.94 157 GLY A N 1
ATOM 1212 C CA . GLY A 1 157 ? -6.535 4.268 23.887 1.00 91.94 157 GLY A CA 1
ATOM 1213 C C . GLY A 1 157 ? -6.380 5.173 22.659 1.00 91.94 157 GLY A C 1
ATOM 1214 O O . GLY A 1 157 ? -6.941 6.268 22.637 1.00 91.94 157 GLY A O 1
ATOM 1215 N N . TYR A 1 158 ? -5.641 4.741 21.633 1.00 94.38 158 TYR A N 1
ATOM 1216 C CA . TYR A 1 158 ? -5.519 5.472 20.381 1.00 94.38 158 TYR A CA 1
ATOM 1217 C C . TYR A 1 158 ? -6.867 5.538 19.653 1.00 94.38 158 TYR A C 1
ATOM 1219 O O . TYR A 1 158 ? -7.432 4.526 19.241 1.00 94.38 158 TYR A O 1
ATOM 1227 N N . THR A 1 159 ? -7.380 6.750 19.459 1.00 96.38 159 THR A N 1
ATOM 1228 C CA . THR A 1 159 ? -8.589 6.985 18.665 1.00 96.38 159 THR A CA 1
ATOM 1229 C C . THR A 1 159 ? -8.208 7.265 17.217 1.00 96.38 159 THR A C 1
ATOM 1231 O O . THR A 1 159 ? -7.489 8.222 16.929 1.00 96.38 159 THR A O 1
ATOM 1234 N N . ARG A 1 160 ? -8.729 6.451 16.296 1.00 96.19 160 ARG A N 1
ATOM 1235 C CA . ARG A 1 160 ? -8.530 6.613 14.850 1.00 96.19 160 ARG A CA 1
ATOM 1236 C C . ARG A 1 160 ? -9.373 7.764 14.317 1.00 96.19 160 ARG A C 1
ATOM 1238 O O . ARG A 1 160 ? -10.555 7.863 14.648 1.00 96.19 160 ARG A O 1
ATOM 1245 N N . SER A 1 161 ? -8.796 8.600 13.458 1.00 97.19 161 SER A N 1
ATOM 1246 C CA . SER A 1 161 ? -9.572 9.626 12.761 1.00 97.19 161 SER A CA 1
ATOM 1247 C C . SER A 1 161 ? -10.467 9.009 11.678 1.00 97.19 161 SER A C 1
ATOM 1249 O O . SER A 1 161 ? -10.256 7.880 11.230 1.00 97.19 161 SER A O 1
ATOM 1251 N N . GLN A 1 162 ? -11.465 9.764 11.212 1.00 97.44 162 GLN A N 1
ATOM 1252 C CA . GLN A 1 162 ? -12.308 9.345 10.085 1.00 97.44 162 GLN A CA 1
ATOM 1253 C C . GLN A 1 162 ? -11.506 9.182 8.783 1.00 97.44 162 GLN A C 1
ATOM 1255 O O . GLN A 1 162 ? -11.803 8.287 7.993 1.00 97.44 162 GLN A O 1
ATOM 1260 N N . ALA A 1 163 ? -10.473 10.004 8.572 1.00 96.25 163 ALA A N 1
ATOM 1261 C CA . ALA A 1 163 ? -9.566 9.861 7.433 1.00 96.25 163 ALA A CA 1
ATOM 1262 C C . ALA A 1 163 ? -8.789 8.538 7.511 1.00 96.25 163 ALA A C 1
ATOM 1264 O O . ALA A 1 163 ? -8.736 7.794 6.534 1.00 96.25 163 ALA A O 1
ATOM 1265 N N . LEU A 1 164 ? -8.295 8.185 8.702 1.00 96.56 164 LEU A N 1
ATOM 1266 C CA . LEU A 1 164 ? -7.588 6.927 8.921 1.00 96.56 164 LEU A CA 1
ATOM 1267 C C . LEU A 1 164 ? -8.495 5.711 8.713 1.00 96.56 164 LEU A C 1
ATOM 1269 O O . LEU A 1 164 ? -8.107 4.765 8.038 1.00 96.56 164 LEU A O 1
ATOM 1273 N N . LEU A 1 165 ? -9.730 5.744 9.223 1.00 96.25 165 LEU A N 1
ATOM 1274 C CA . LEU A 1 165 ? -10.707 4.672 8.994 1.00 96.25 165 LEU A CA 1
ATOM 1275 C C . LEU A 1 165 ? -11.033 4.497 7.505 1.00 96.25 165 LEU A C 1
ATOM 1277 O O . LEU A 1 165 ? -11.130 3.368 7.023 1.00 96.25 165 LEU A O 1
ATOM 1281 N N . ARG A 1 166 ? -11.144 5.601 6.756 1.00 95.81 166 ARG A N 1
ATOM 1282 C CA . ARG A 1 166 ? -11.311 5.560 5.298 1.00 95.81 166 ARG A CA 1
ATOM 1283 C C . ARG A 1 166 ? -10.113 4.895 4.629 1.00 95.81 166 ARG A C 1
ATOM 1285 O O . ARG A 1 166 ? -10.304 3.999 3.812 1.00 95.81 166 ARG A O 1
ATOM 1292 N N . GLN A 1 167 ? -8.895 5.289 4.996 1.00 95.44 167 GLN A N 1
ATOM 1293 C CA . GLN A 1 167 ? -7.676 4.664 4.488 1.00 95.44 167 GLN A CA 1
ATOM 1294 C C . GLN A 1 167 ? -7.673 3.156 4.752 1.00 95.44 167 GLN A C 1
ATOM 1296 O O . GLN A 1 167 ? -7.360 2.363 3.862 1.00 95.44 167 GLN A O 1
ATOM 1301 N N . MET A 1 168 ? -8.106 2.749 5.948 1.00 95.06 168 MET A N 1
ATOM 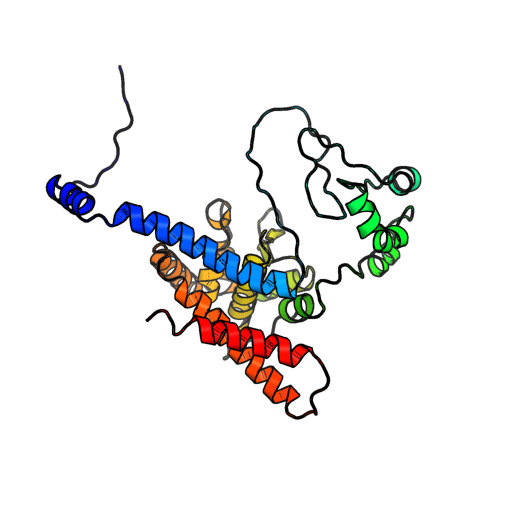1302 C CA . MET A 1 168 ? -8.190 1.342 6.307 1.00 95.06 168 MET A CA 1
ATOM 1303 C C . MET A 1 168 ? -9.151 0.554 5.419 1.00 95.06 168 MET A C 1
ATOM 1305 O O . MET A 1 168 ? -8.772 -0.486 4.880 1.00 95.06 168 MET A O 1
ATOM 1309 N N . GLN A 1 169 ? -10.345 1.095 5.187 1.00 94.38 169 GLN A N 1
ATOM 1310 C CA . GLN A 1 169 ? -11.351 0.483 4.323 1.00 94.38 169 GLN A CA 1
ATOM 1311 C C . GLN A 1 169 ? -10.836 0.262 2.889 1.00 94.38 169 GLN A C 1
ATOM 1313 O O . GLN A 1 169 ? -11.103 -0.773 2.277 1.00 94.38 169 GLN A O 1
ATOM 1318 N N . PHE A 1 170 ? -10.067 1.210 2.342 1.00 93.62 170 PHE A N 1
ATOM 1319 C CA . PHE A 1 170 ? -9.480 1.068 1.006 1.00 93.62 170 PHE A CA 1
ATOM 1320 C C . PHE A 1 170 ? -8.409 -0.025 0.939 1.00 93.62 170 PHE A C 1
ATOM 1322 O O . PHE A 1 170 ? -8.338 -0.753 -0.053 1.00 93.62 170 PHE A O 1
ATOM 1329 N N . LEU A 1 171 ? -7.585 -0.151 1.981 1.00 92.69 171 LEU A N 1
ATOM 1330 C CA . LEU A 1 171 ? -6.536 -1.170 2.043 1.00 92.69 171 LEU A CA 1
ATOM 1331 C C . LEU A 1 171 ? -7.101 -2.579 2.250 1.00 92.69 171 LEU A C 1
ATOM 1333 O O . LEU A 1 171 ? -6.541 -3.532 1.713 1.00 92.69 171 LEU A O 1
ATOM 1337 N N . GLU A 1 172 ? -8.219 -2.716 2.963 1.00 90.81 172 GLU A N 1
ATOM 1338 C CA . GLU A 1 172 ? -8.954 -3.983 3.078 1.00 90.81 172 GLU A CA 1
ATOM 1339 C C . GLU A 1 172 ? -9.592 -4.394 1.744 1.00 90.81 172 GLU A C 1
ATOM 1341 O O . GLU A 1 172 ? -9.565 -5.566 1.371 1.00 90.81 172 GLU A O 1
ATOM 1346 N N . ALA A 1 173 ? -10.113 -3.426 0.982 1.00 90.00 173 ALA A N 1
ATOM 1347 C CA . ALA A 1 173 ? -10.703 -3.679 -0.331 1.00 90.00 173 ALA A CA 1
ATOM 1348 C C . ALA A 1 173 ? -9.665 -4.036 -1.414 1.00 90.00 173 ALA A C 1
ATOM 1350 O O . ALA A 1 173 ? -10.019 -4.637 -2.431 1.00 90.00 173 ALA A O 1
ATOM 1351 N N . VAL A 1 174 ? -8.394 -3.655 -1.232 1.00 88.44 174 VAL A N 1
ATOM 1352 C CA . VAL A 1 174 ? -7.321 -3.863 -2.217 1.00 88.44 174 VAL A CA 1
ATOM 1353 C C . VAL A 1 174 ? -6.059 -4.412 -1.527 1.00 88.44 174 VAL A C 1
ATOM 1355 O O . VAL A 1 174 ? -5.134 -3.647 -1.248 1.00 88.44 174 VAL A O 1
ATOM 1358 N N . PRO A 1 175 ? -5.962 -5.741 -1.312 1.00 83.00 175 PRO A N 1
ATOM 1359 C CA . PRO A 1 175 ? -4.889 -6.374 -0.529 1.00 83.00 175 PRO A CA 1
ATOM 1360 C C . PRO A 1 175 ? -3.462 -6.069 -1.002 1.00 83.00 175 PRO A C 1
ATOM 1362 O O . PRO A 1 175 ? -2.534 -6.023 -0.202 1.00 83.00 175 PRO A O 1
ATOM 1365 N N . PHE A 1 176 ? -3.281 -5.838 -2.304 1.00 84.00 176 PHE A N 1
ATOM 1366 C CA . PHE A 1 176 ? -1.974 -5.576 -2.918 1.00 84.00 176 PHE A CA 1
ATOM 1367 C C . PHE A 1 176 ? -1.559 -4.098 -2.891 1.00 84.00 176 PHE A C 1
ATOM 1369 O O . PHE A 1 176 ? -0.508 -3.738 -3.427 1.00 84.00 176 PHE A O 1
ATOM 1376 N N . CYS A 1 177 ? -2.395 -3.226 -2.326 1.00 89.56 177 CYS A N 1
ATOM 1377 C CA . CYS A 1 177 ? -2.109 -1.807 -2.190 1.00 89.56 177 CYS A CA 1
ATOM 1378 C C . CYS A 1 177 ? -1.318 -1.567 -0.901 1.00 89.56 177 CYS A C 1
ATOM 1380 O O . CYS A 1 177 ? -1.751 -1.956 0.181 1.00 89.56 177 CYS A O 1
ATOM 1382 N N . SER A 1 178 ? -0.168 -0.900 -1.000 1.00 90.69 178 SER A N 1
ATOM 1383 C CA . SER A 1 178 ? 0.622 -0.520 0.174 1.00 90.69 178 SER A CA 1
ATOM 1384 C C . SER A 1 178 ? -0.057 0.610 0.939 1.00 90.69 178 SER A C 1
ATOM 1386 O O . SER A 1 178 ? -0.195 0.536 2.157 1.00 90.69 178 SER A O 1
ATOM 1388 N N . TYR A 1 179 ? -0.503 1.627 0.202 1.00 93.94 179 TYR A N 1
ATOM 1389 C CA . TYR A 1 179 ? -1.129 2.837 0.723 1.00 93.94 179 TYR A CA 1
ATOM 1390 C C . TYR A 1 179 ? -2.022 3.466 -0.356 1.00 93.94 179 TYR A C 1
ATOM 1392 O O . TYR A 1 179 ? -1.796 3.234 -1.544 1.00 93.94 179 TYR A O 1
ATOM 1400 N N . VAL A 1 180 ? -3.025 4.253 0.019 1.00 93.62 180 VAL A N 1
ATOM 1401 C CA . VAL A 1 180 ? -3.832 5.061 -0.911 1.00 93.62 180 VAL A CA 1
ATOM 1402 C C . VAL A 1 180 ? -3.654 6.547 -0.603 1.00 93.62 180 VAL A C 1
ATOM 1404 O O . VAL A 1 180 ? -3.726 6.957 0.549 1.00 93.62 180 VAL A O 1
ATOM 1407 N N . PHE A 1 181 ? -3.415 7.353 -1.632 1.00 92.19 181 PHE A N 1
ATOM 1408 C CA . PHE A 1 181 ? -3.403 8.809 -1.547 1.00 92.19 181 PHE A CA 1
ATOM 1409 C C . PHE A 1 181 ? -4.754 9.357 -1.971 1.00 92.19 181 PHE A C 1
ATOM 1411 O O . PHE A 1 181 ? -5.240 9.010 -3.048 1.00 92.19 181 PHE A O 1
ATOM 1418 N N . PHE A 1 182 ? -5.338 10.245 -1.180 1.00 91.19 182 PHE A N 1
ATOM 1419 C CA . PHE A 1 182 ? -6.556 10.949 -1.546 1.00 91.19 182 PHE A CA 1
ATOM 1420 C C . PHE A 1 182 ? -6.188 12.315 -2.108 1.00 91.19 182 PHE A C 1
ATOM 1422 O O . PHE A 1 182 ? -5.661 13.171 -1.410 1.00 91.19 182 PHE A O 1
ATOM 1429 N N . SER A 1 183 ? -6.467 12.508 -3.393 1.00 87.44 183 SER A N 1
ATOM 1430 C CA . SER A 1 183 ? -6.275 13.790 -4.068 1.00 87.44 183 SER A CA 1
ATOM 1431 C C . SER A 1 183 ? -7.606 14.297 -4.628 1.00 87.44 183 SER A C 1
ATOM 1433 O O . SER A 1 183 ? -8.536 13.498 -4.792 1.00 87.44 183 SER A O 1
ATOM 1435 N N . PRO A 1 184 ? -7.719 15.590 -4.985 1.00 87.44 184 PRO A N 1
ATOM 1436 C CA . PRO A 1 184 ? -8.920 16.122 -5.632 1.00 87.44 184 PRO A CA 1
ATOM 1437 C C . PRO A 1 184 ? -9.296 15.400 -6.936 1.00 87.44 184 PRO A C 1
ATOM 1439 O O . PRO A 1 184 ? -10.465 15.370 -7.305 1.00 87.44 184 PRO A O 1
ATOM 1442 N N . THR A 1 185 ? -8.326 14.787 -7.625 1.00 87.12 185 THR A N 1
ATOM 1443 C CA . THR A 1 185 ? -8.553 14.009 -8.856 1.00 87.12 185 THR A CA 1
ATOM 1444 C C . THR A 1 185 ? -8.950 12.554 -8.591 1.00 87.12 185 THR A C 1
ATOM 1446 O O . THR A 1 185 ? -9.266 11.821 -9.527 1.00 87.12 185 THR A O 1
ATOM 1449 N N . GLY A 1 186 ? -8.971 12.132 -7.323 1.00 89.25 186 GLY A N 1
ATOM 1450 C CA . GLY A 1 186 ? -9.371 10.801 -6.884 1.00 89.25 186 GLY A CA 1
ATOM 1451 C C . GLY A 1 186 ? -8.292 10.055 -6.087 1.00 89.25 186 GLY A C 1
ATOM 1452 O O . GLY A 1 186 ? -7.197 10.580 -5.844 1.00 89.25 186 GLY A O 1
ATOM 1453 N N . PRO A 1 187 ? -8.606 8.821 -5.645 1.00 91.31 187 PRO A N 1
ATOM 1454 C CA . PRO A 1 187 ? -7.674 7.981 -4.909 1.00 91.31 187 PRO A CA 1
ATOM 1455 C C . PRO A 1 187 ? -6.585 7.418 -5.832 1.00 91.31 187 PRO A C 1
ATOM 1457 O O . PRO A 1 187 ? -6.879 6.762 -6.834 1.00 91.31 187 PRO A O 1
ATOM 1460 N N . ARG A 1 188 ? -5.317 7.614 -5.471 1.00 90.06 188 ARG A N 1
ATOM 1461 C CA . ARG A 1 188 ? -4.150 7.036 -6.152 1.00 90.06 188 ARG A CA 1
ATOM 1462 C C . ARG A 1 188 ? -3.556 5.930 -5.295 1.00 90.06 188 ARG A C 1
ATOM 1464 O O . ARG A 1 188 ? -3.429 6.075 -4.088 1.00 90.06 188 ARG A O 1
ATOM 1471 N N . ARG A 1 189 ? -3.186 4.810 -5.906 1.00 91.56 189 ARG A N 1
ATOM 1472 C CA . ARG A 1 189 ? -2.652 3.647 -5.189 1.00 91.56 189 ARG A CA 1
ATOM 1473 C C . ARG A 1 189 ? -1.132 3.688 -5.188 1.00 91.56 189 ARG A C 1
ATOM 1475 O O . ARG A 1 189 ? -0.531 3.774 -6.253 1.00 91.56 189 ARG A O 1
ATOM 1482 N N . 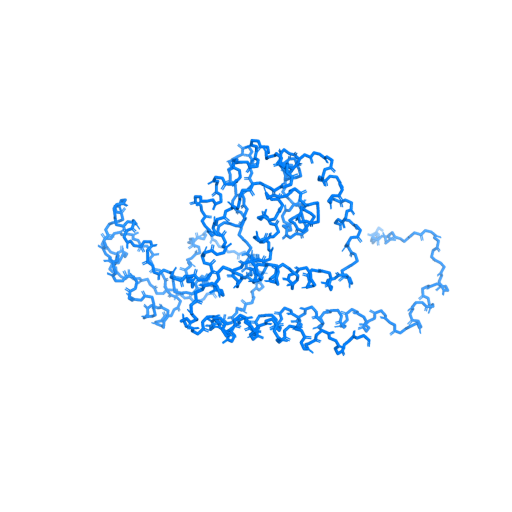PHE A 1 190 ? -0.538 3.568 -4.011 1.00 89.81 190 PHE A N 1
ATOM 1483 C CA . PHE A 1 190 ? 0.878 3.291 -3.842 1.00 89.81 190 PHE A CA 1
ATOM 1484 C C . PHE A 1 190 ? 1.096 1.786 -3.753 1.00 89.81 190 PHE A C 1
ATOM 1486 O O . PHE A 1 190 ? 0.442 1.095 -2.961 1.00 89.81 190 PHE A O 1
ATOM 1493 N N . LYS A 1 191 ? 2.046 1.280 -4.534 1.00 88.56 191 LYS A N 1
ATOM 1494 C CA . LYS A 1 191 ? 2.534 -0.091 -4.429 1.00 88.56 191 LYS A CA 1
ATOM 1495 C C . LYS A 1 191 ? 4.051 -0.039 -4.373 1.00 88.56 191 LYS A C 1
ATOM 1497 O O . LYS A 1 191 ? 4.682 0.364 -5.343 1.00 88.56 191 LYS A O 1
ATOM 1502 N N . SER A 1 192 ? 4.617 -0.467 -3.250 1.00 84.06 192 SER A N 1
ATOM 1503 C CA . SER A 1 192 ? 6.068 -0.596 -3.145 1.00 84.06 192 SER A CA 1
ATOM 1504 C C . SER A 1 192 ? 6.583 -1.628 -4.171 1.00 84.06 192 SER A C 1
ATOM 1506 O O . SER A 1 192 ? 5.985 -2.705 -4.280 1.00 84.06 192 SER A O 1
ATOM 1508 N N . PRO A 1 193 ? 7.640 -1.310 -4.945 1.00 79.38 193 PRO A N 1
ATOM 1509 C CA . PRO A 1 193 ? 8.106 -2.153 -6.049 1.00 79.38 193 PRO A CA 1
ATOM 1510 C C . PRO A 1 193 ? 8.871 -3.398 -5.582 1.00 79.38 193 PRO A C 1
ATOM 1512 O O . PRO A 1 193 ? 8.888 -4.405 -6.284 1.00 79.38 193 PRO A O 1
ATOM 1515 N N . VAL A 1 194 ? 9.481 -3.348 -4.396 1.00 85.06 194 VAL A N 1
ATOM 1516 C CA . VAL A 1 194 ? 10.303 -4.431 -3.842 1.00 85.06 194 VAL A CA 1
ATOM 1517 C C . VAL A 1 194 ? 9.535 -5.119 -2.721 1.00 85.06 194 VAL A C 1
ATOM 1519 O O . VAL A 1 194 ? 9.043 -4.453 -1.815 1.00 85.06 194 VAL A O 1
ATOM 1522 N N . PHE A 1 195 ? 9.458 -6.453 -2.748 1.00 83.19 195 PHE A N 1
ATOM 1523 C CA . PHE A 1 195 ? 8.700 -7.240 -1.765 1.00 83.19 195 PHE A CA 1
ATOM 1524 C C . PHE A 1 195 ? 9.080 -6.925 -0.309 1.00 83.19 195 PHE A C 1
ATOM 1526 O O . PHE A 1 195 ? 8.207 -6.719 0.528 1.00 83.19 195 PHE A O 1
ATOM 1533 N N . ILE A 1 196 ? 10.378 -6.825 -0.006 1.00 82.50 196 ILE A N 1
ATOM 1534 C CA . ILE A 1 196 ? 10.850 -6.511 1.351 1.00 82.50 196 ILE A CA 1
ATOM 1535 C C . ILE A 1 196 ? 10.422 -5.110 1.775 1.00 82.50 196 ILE A C 1
ATOM 1537 O O . ILE A 1 196 ? 9.878 -4.935 2.863 1.00 82.50 196 ILE A O 1
ATOM 1541 N N . THR A 1 197 ? 10.596 -4.119 0.903 1.00 84.00 197 THR A N 1
ATOM 1542 C CA . THR A 1 197 ? 10.146 -2.751 1.166 1.00 84.00 197 THR A CA 1
ATOM 1543 C C . THR A 1 197 ? 8.630 -2.700 1.334 1.00 84.00 197 THR A C 1
ATOM 1545 O O . THR A 1 197 ? 8.143 -2.024 2.233 1.00 84.00 197 THR A O 1
ATOM 1548 N N . HIS A 1 198 ? 7.876 -3.473 0.547 1.00 86.75 198 HIS A N 1
ATOM 1549 C CA . HIS A 1 198 ? 6.432 -3.624 0.701 1.00 86.75 198 HIS A CA 1
ATOM 1550 C C . HIS A 1 198 ? 6.069 -4.179 2.080 1.00 86.75 198 HIS A C 1
ATOM 1552 O O . HIS A 1 198 ? 5.205 -3.613 2.748 1.00 86.75 198 HIS A O 1
ATOM 1558 N N . LEU A 1 199 ? 6.736 -5.249 2.517 1.00 86.06 199 LEU A N 1
ATOM 1559 C CA . LEU A 1 199 ? 6.504 -5.886 3.810 1.00 86.06 199 LEU A CA 1
ATOM 1560 C C . LEU A 1 199 ? 6.773 -4.912 4.964 1.00 86.06 199 LEU A C 1
ATOM 1562 O O . LEU A 1 199 ? 5.890 -4.672 5.785 1.00 86.06 199 LEU A O 1
ATOM 1566 N N . VAL A 1 200 ? 7.962 -4.305 4.994 1.00 86.44 200 VAL A N 1
ATOM 1567 C CA . VAL A 1 200 ? 8.365 -3.348 6.038 1.00 86.44 200 VAL A CA 1
ATOM 1568 C C . VAL A 1 200 ? 7.429 -2.143 6.063 1.00 86.44 200 VAL A C 1
ATOM 1570 O O . VAL A 1 200 ? 6.955 -1.739 7.125 1.00 86.44 200 VAL A O 1
ATOM 1573 N N . PHE A 1 201 ? 7.092 -1.609 4.890 1.00 91.38 201 PHE A N 1
ATOM 1574 C CA . PHE A 1 201 ? 6.163 -0.497 4.772 1.00 91.38 201 PHE A CA 1
ATOM 1575 C C . PHE A 1 201 ? 4.770 -0.859 5.299 1.00 91.38 201 PHE A C 1
ATOM 1577 O O . PHE A 1 201 ? 4.182 -0.094 6.060 1.00 91.38 201 PHE A O 1
ATOM 1584 N N . ARG A 1 202 ? 4.237 -2.039 4.954 1.00 90.31 202 ARG A N 1
ATOM 1585 C CA . ARG A 1 202 ? 2.938 -2.501 5.469 1.00 90.31 202 ARG A CA 1
ATOM 1586 C C . ARG A 1 202 ? 2.952 -2.655 6.984 1.00 90.31 202 ARG A C 1
ATOM 1588 O O . ARG A 1 202 ? 1.981 -2.257 7.622 1.00 90.31 202 ARG A O 1
ATOM 1595 N N . LEU A 1 203 ? 4.036 -3.174 7.559 1.00 89.31 203 LEU A N 1
ATOM 1596 C CA . LEU A 1 203 ? 4.186 -3.279 9.012 1.00 89.31 203 LEU A CA 1
ATOM 1597 C C . LEU A 1 203 ? 4.196 -1.901 9.685 1.00 89.31 203 LEU A C 1
ATOM 1599 O O . LEU A 1 203 ? 3.523 -1.717 10.703 1.00 89.31 203 LEU A O 1
ATOM 1603 N N . ALA A 1 204 ? 4.892 -0.922 9.101 1.00 91.44 204 ALA A N 1
ATOM 1604 C CA . ALA A 1 204 ? 4.882 0.456 9.586 1.00 91.44 204 ALA A CA 1
ATOM 1605 C C . ALA A 1 204 ? 3.473 1.069 9.506 1.00 91.44 204 ALA A C 1
ATOM 1607 O O . ALA A 1 204 ? 2.982 1.599 10.500 1.00 91.44 204 ALA A O 1
ATOM 1608 N N . VAL A 1 205 ? 2.778 0.925 8.370 1.00 93.44 205 VAL A N 1
ATOM 1609 C CA . VAL A 1 205 ? 1.394 1.400 8.183 1.00 93.44 205 VAL A CA 1
ATOM 1610 C C . VAL A 1 205 ? 0.441 0.780 9.200 1.00 93.44 205 VAL A C 1
ATOM 1612 O O . VAL A 1 205 ? -0.276 1.502 9.887 1.00 93.44 205 VAL A O 1
ATOM 1615 N N . GLN A 1 206 ? 0.448 -0.546 9.345 1.00 92.88 206 GLN A N 1
ATOM 1616 C CA . GLN A 1 206 ? -0.421 -1.239 10.296 1.00 92.88 206 GLN A CA 1
ATOM 1617 C C . GLN A 1 206 ? -0.143 -0.814 11.742 1.00 92.88 206 GLN A C 1
ATOM 1619 O O . GLN A 1 206 ? -1.081 -0.625 12.517 1.00 92.88 206 GLN A O 1
ATOM 1624 N N . THR A 1 207 ? 1.132 -0.654 12.107 1.00 91.75 207 THR A N 1
ATOM 1625 C CA . THR A 1 207 ? 1.521 -0.220 13.454 1.00 91.75 207 THR A CA 1
ATOM 1626 C C . THR A 1 207 ? 1.066 1.212 13.700 1.00 91.75 207 THR A C 1
ATOM 1628 O O . THR A 1 207 ? 0.356 1.454 14.674 1.00 91.75 207 THR A O 1
ATOM 1631 N N . ALA A 1 208 ? 1.345 2.134 12.775 1.00 94.81 208 ALA A N 1
ATOM 1632 C CA . ALA A 1 208 ? 0.868 3.512 12.848 1.00 94.81 208 ALA A CA 1
ATOM 1633 C C . ALA A 1 208 ? -0.666 3.575 12.972 1.00 94.81 208 ALA A C 1
ATOM 1635 O O . ALA A 1 208 ? -1.189 4.294 13.817 1.00 94.81 208 ALA A O 1
ATOM 1636 N N . MET A 1 209 ? -1.403 2.772 12.202 1.00 94.94 209 MET A N 1
ATOM 1637 C CA . MET A 1 209 ? -2.871 2.707 12.258 1.00 94.94 209 MET A CA 1
ATOM 1638 C C . MET A 1 209 ? -3.420 2.105 13.557 1.00 94.94 209 MET A C 1
ATOM 1640 O O . MET A 1 209 ? -4.570 2.359 13.936 1.00 94.94 209 MET A O 1
ATOM 1644 N N . ALA A 1 210 ? -2.641 1.264 14.235 1.00 93.69 210 ALA A N 1
ATOM 1645 C CA . ALA A 1 210 ? -3.030 0.636 15.490 1.00 93.69 210 ALA A CA 1
ATOM 1646 C C . ALA A 1 210 ? -2.717 1.507 16.712 1.00 93.69 210 ALA A C 1
ATOM 1648 O O . ALA A 1 210 ? -3.536 1.545 17.626 1.00 93.69 210 ALA A O 1
ATOM 1649 N N . THR A 1 211 ? -1.571 2.189 16.735 1.00 94.31 211 THR A N 1
ATOM 1650 C CA . THR A 1 211 ? -1.045 2.868 17.936 1.00 94.31 211 THR A CA 1
ATOM 1651 C C . THR A 1 211 ? -0.849 4.375 17.764 1.00 94.31 211 THR A C 1
ATOM 1653 O O . THR A 1 211 ? -0.700 5.090 18.751 1.00 94.31 211 THR A O 1
ATOM 1656 N N . GLY A 1 212 ? -0.816 4.878 16.529 1.00 94.12 212 GLY A N 1
ATOM 1657 C CA . GLY A 1 212 ? -0.368 6.237 16.238 1.00 94.12 212 GLY A CA 1
ATOM 1658 C C . GLY A 1 212 ? 1.133 6.445 16.472 1.00 94.12 212 GLY A C 1
ATOM 1659 O O . GLY A 1 212 ? 1.531 7.565 16.775 1.00 94.12 212 GLY A O 1
ATOM 1660 N N . ASP A 1 213 ? 1.958 5.394 16.384 1.00 91.88 213 ASP A N 1
ATOM 1661 C CA . ASP A 1 213 ? 3.411 5.482 16.599 1.00 91.88 213 ASP A CA 1
ATOM 1662 C C . ASP A 1 213 ? 4.088 6.424 15.586 1.00 91.88 213 ASP A C 1
ATOM 1664 O O . ASP A 1 213 ? 4.127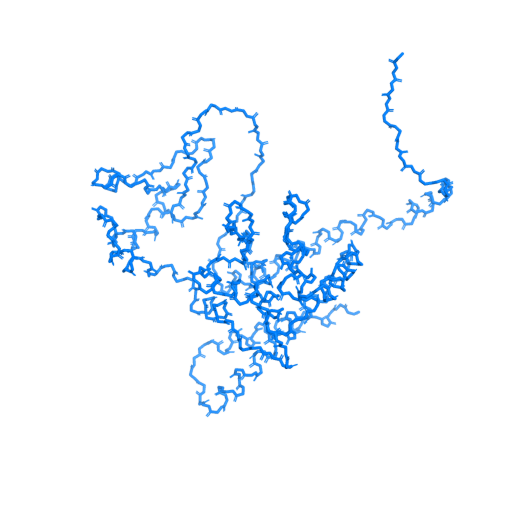 6.170 14.379 1.00 91.88 213 ASP A O 1
ATOM 1668 N N . GLU A 1 214 ? 4.670 7.505 16.103 1.00 92.44 214 GLU A N 1
ATOM 1669 C CA . GLU A 1 214 ? 5.345 8.562 15.346 1.00 92.44 214 GLU A CA 1
ATOM 1670 C C . GLU A 1 214 ? 6.560 8.056 14.558 1.00 92.44 214 GLU A C 1
ATOM 1672 O O . GLU A 1 214 ? 6.848 8.567 13.477 1.00 92.44 214 GLU A O 1
ATOM 1677 N N . ARG A 1 215 ? 7.248 7.012 15.037 1.00 89.12 215 ARG A N 1
ATOM 1678 C CA . ARG A 1 215 ? 8.384 6.397 14.329 1.00 89.12 215 ARG A CA 1
ATOM 1679 C C . ARG A 1 215 ? 7.914 5.650 13.091 1.00 89.12 215 ARG A C 1
ATOM 1681 O O . ARG A 1 215 ? 8.574 5.695 12.055 1.00 89.12 215 ARG A O 1
ATOM 1688 N N . CYS A 1 216 ? 6.766 4.986 13.191 1.00 92.19 216 CYS A N 1
ATOM 1689 C CA . CYS A 1 216 ? 6.146 4.309 12.059 1.00 92.19 216 CYS A CA 1
ATOM 1690 C C . CYS A 1 216 ? 5.617 5.326 11.042 1.00 92.19 216 CYS A C 1
ATOM 1692 O O . CYS A 1 216 ? 5.822 5.148 9.845 1.00 92.19 216 CYS A O 1
ATOM 1694 N N . ILE A 1 217 ? 5.028 6.434 11.505 1.00 94.00 217 ILE A N 1
ATOM 1695 C CA . ILE A 1 217 ? 4.627 7.552 10.636 1.00 94.00 217 ILE A CA 1
ATOM 1696 C C . ILE A 1 217 ? 5.850 8.141 9.912 1.00 94.00 217 ILE A C 1
ATOM 1698 O O . ILE A 1 217 ? 5.795 8.374 8.706 1.00 94.00 217 ILE A O 1
ATOM 1702 N N . ALA A 1 218 ? 6.978 8.312 10.608 1.00 89.75 218 ALA A N 1
ATOM 1703 C CA . ALA A 1 218 ? 8.225 8.783 10.003 1.00 89.75 218 ALA A CA 1
ATOM 1704 C C . ALA A 1 218 ? 8.759 7.806 8.943 1.00 89.75 218 ALA A C 1
ATOM 1706 O O . ALA A 1 218 ? 9.214 8.230 7.882 1.00 89.75 218 ALA A O 1
ATOM 1707 N N . ALA A 1 219 ? 8.667 6.496 9.194 1.00 89.56 219 ALA A N 1
ATOM 1708 C CA . ALA A 1 219 ? 9.042 5.477 8.215 1.00 89.56 219 ALA A CA 1
ATOM 1709 C C . ALA A 1 219 ? 8.146 5.525 6.965 1.00 89.56 219 ALA A C 1
ATOM 1711 O O . ALA A 1 219 ? 8.652 5.420 5.849 1.00 89.56 219 ALA A O 1
ATOM 1712 N N . ILE A 1 220 ? 6.836 5.738 7.131 1.00 92.00 220 ILE A N 1
ATOM 1713 C CA . ILE A 1 220 ? 5.896 5.914 6.014 1.00 92.00 220 ILE A CA 1
ATOM 1714 C C . ILE A 1 220 ? 6.287 7.140 5.176 1.00 92.00 220 ILE A C 1
ATOM 1716 O O . ILE A 1 220 ? 6.401 7.020 3.957 1.00 92.00 220 ILE A O 1
ATOM 1720 N N . LEU A 1 221 ? 6.552 8.281 5.825 1.00 90.31 221 LEU A N 1
ATOM 1721 C CA . LEU A 1 221 ? 7.011 9.516 5.176 1.00 90.31 221 LEU A CA 1
ATOM 1722 C C . LEU A 1 221 ? 8.309 9.314 4.381 1.00 90.31 221 LEU A C 1
ATOM 1724 O O . LEU A 1 221 ? 8.407 9.782 3.252 1.00 90.31 221 LEU A O 1
ATOM 1728 N N . GLY A 1 222 ? 9.282 8.596 4.946 1.00 87.69 222 GLY A N 1
ATOM 1729 C CA . GLY A 1 222 ? 10.577 8.365 4.302 1.00 87.69 222 GLY A CA 1
ATOM 1730 C C . GLY A 1 222 ? 10.567 7.325 3.177 1.00 87.69 222 GLY A C 1
ATOM 1731 O O . GLY A 1 222 ? 11.463 7.332 2.341 1.00 87.69 222 GLY A O 1
ATOM 1732 N N . THR A 1 223 ? 9.577 6.427 3.137 1.00 85.69 223 THR A N 1
ATOM 1733 C CA . THR A 1 223 ? 9.545 5.318 2.160 1.00 85.69 223 THR A CA 1
ATOM 1734 C C . THR A 1 223 ? 8.874 5.693 0.843 1.00 85.69 223 THR A C 1
ATOM 1736 O O . THR A 1 223 ? 9.048 4.995 -0.153 1.00 85.69 223 THR A O 1
ATOM 1739 N N . ILE A 1 224 ? 8.069 6.750 0.825 1.00 84.44 224 ILE A N 1
ATOM 1740 C CA . ILE A 1 224 ? 7.341 7.166 -0.369 1.00 84.44 224 ILE A CA 1
ATOM 1741 C C . ILE A 1 224 ? 8.153 8.299 -1.018 1.00 84.44 224 ILE A C 1
ATOM 1743 O O . ILE A 1 224 ? 8.025 9.451 -0.607 1.00 84.44 224 ILE A O 1
ATOM 1747 N N . PRO A 1 225 ? 9.007 8.012 -2.018 1.00 70.19 225 PRO A N 1
ATOM 1748 C CA . PRO A 1 225 ? 9.811 9.045 -2.676 1.00 70.19 225 PRO A CA 1
ATOM 1749 C C . PRO A 1 225 ? 8.928 10.097 -3.358 1.00 70.19 225 PRO A C 1
ATOM 1751 O O . PRO A 1 225 ? 9.261 11.278 -3.374 1.00 70.19 225 PRO A O 1
ATOM 1754 N N . GLU A 1 226 ? 7.737 9.692 -3.815 1.00 63.03 226 GLU A N 1
ATOM 1755 C CA . GLU A 1 226 ? 6.750 10.583 -4.430 1.00 63.03 226 GLU A CA 1
ATOM 1756 C C . GLU A 1 226 ? 6.174 11.626 -3.458 1.00 63.03 226 GLU A C 1
ATOM 1758 O O . GLU A 1 226 ? 5.422 12.488 -3.890 1.00 63.03 226 GLU A O 1
ATOM 1763 N N . VAL A 1 227 ? 6.508 11.598 -2.164 1.00 60.88 227 VAL A N 1
ATOM 1764 C CA . VAL A 1 227 ? 6.087 12.635 -1.203 1.00 60.88 227 VAL A CA 1
ATOM 1765 C C . VAL A 1 227 ? 6.719 13.985 -1.505 1.00 60.88 227 VAL A C 1
ATOM 1767 O O . VAL A 1 227 ? 6.110 15.011 -1.210 1.00 60.88 227 VAL A O 1
ATOM 1770 N N . GLN A 1 228 ? 7.913 13.994 -2.099 1.00 57.53 228 GLN A N 1
ATOM 1771 C CA . GLN A 1 228 ? 8.590 15.239 -2.457 1.00 57.53 228 GLN A CA 1
ATOM 1772 C C . GLN A 1 228 ? 8.016 15.853 -3.740 1.00 57.53 228 GLN A C 1
ATOM 1774 O O . GLN A 1 228 ? 7.910 17.074 -3.830 1.00 57.53 228 GLN A O 1
ATOM 1779 N N . ASP A 1 229 ? 7.558 15.012 -4.673 1.00 62.25 229 ASP A N 1
ATOM 1780 C CA . ASP A 1 229 ? 7.073 15.444 -5.989 1.00 62.25 229 ASP A CA 1
ATOM 1781 C C . ASP A 1 229 ? 5.546 15.436 -6.135 1.00 62.25 229 ASP A C 1
ATOM 1783 O O . ASP A 1 229 ? 5.023 15.928 -7.133 1.00 62.25 229 ASP A O 1
ATOM 1787 N N . ALA A 1 230 ? 4.793 14.877 -5.181 1.00 59.19 230 ALA A N 1
ATOM 1788 C CA . ALA A 1 230 ? 3.337 14.930 -5.195 1.00 59.19 230 ALA A CA 1
ATOM 1789 C C . ALA A 1 230 ? 2.886 16.346 -4.800 1.00 59.19 230 ALA A C 1
ATOM 1791 O O . ALA A 1 230 ? 2.977 16.706 -3.622 1.00 59.19 230 ALA A O 1
ATOM 1792 N N . PRO A 1 231 ? 2.378 17.167 -5.742 1.00 54.97 231 PRO A N 1
ATOM 1793 C CA . PRO A 1 231 ? 1.957 18.520 -5.422 1.00 54.97 231 PRO A CA 1
ATOM 1794 C C . PRO A 1 231 ? 0.797 18.468 -4.428 1.00 54.97 231 PRO A C 1
ATOM 1796 O O . PRO A 1 231 ? -0.283 18.000 -4.775 1.00 54.97 231 PRO A O 1
ATOM 1799 N N . GLY A 1 232 ? 1.059 18.946 -3.207 1.00 61.12 232 GLY A N 1
ATOM 1800 C CA . GLY A 1 232 ? 0.078 19.267 -2.170 1.00 61.12 232 GLY A CA 1
ATOM 1801 C C . GLY A 1 232 ? -0.881 18.130 -1.819 1.00 61.12 232 GLY A C 1
ATOM 1802 O O . GLY A 1 232 ? -1.900 17.936 -2.477 1.00 61.12 232 GLY A O 1
ATOM 1803 N N . GLY A 1 233 ? -0.610 17.424 -0.724 1.00 80.12 233 GLY A N 1
ATOM 1804 C CA . GLY A 1 233 ? -1.672 16.655 -0.076 1.00 80.12 233 GLY A CA 1
ATOM 1805 C C . GLY A 1 233 ? -1.223 15.465 0.748 1.00 80.12 233 GLY A C 1
ATOM 1806 O O . GLY A 1 233 ? -2.007 15.003 1.564 1.00 80.12 233 GLY A O 1
ATOM 1807 N N . PHE A 1 234 ? 0.007 14.959 0.597 1.00 89.44 234 PHE A N 1
ATOM 1808 C CA . PHE A 1 234 ? 0.380 13.774 1.374 1.00 89.44 234 PHE A CA 1
ATOM 1809 C C . PHE A 1 234 ? 0.576 14.073 2.859 1.00 89.44 234 PHE A C 1
ATOM 1811 O O . PHE A 1 234 ? 0.017 13.386 3.709 1.00 89.44 234 PHE A O 1
ATOM 1818 N N . VAL A 1 235 ? 1.345 15.116 3.177 1.00 90.38 235 VAL A N 1
ATOM 1819 C CA . VAL A 1 235 ? 1.531 15.540 4.570 1.00 90.38 235 VAL A CA 1
ATOM 1820 C C . VAL A 1 235 ? 0.190 15.950 5.175 1.00 90.38 235 VAL A C 1
ATOM 1822 O O . VAL A 1 235 ? -0.105 15.558 6.298 1.00 90.38 235 VAL A O 1
ATOM 1825 N N . ASP A 1 236 ? -0.655 16.651 4.418 1.00 92.12 236 ASP A N 1
ATOM 1826 C CA . ASP A 1 236 ? -1.997 17.032 4.866 1.00 92.12 236 ASP A CA 1
ATOM 1827 C C . ASP A 1 236 ? -2.878 15.804 5.129 1.00 92.12 236 ASP A C 1
ATOM 1829 O O . ASP A 1 236 ? -3.503 15.715 6.183 1.00 92.12 236 ASP A O 1
ATOM 1833 N N . GLN A 1 237 ? -2.846 14.803 4.246 1.00 94.31 237 GLN A N 1
ATOM 1834 C CA . GLN A 1 237 ? -3.531 13.531 4.458 1.00 94.31 237 GLN A CA 1
ATOM 1835 C C . GLN A 1 237 ? -3.025 12.835 5.727 1.00 94.31 237 GLN A C 1
ATOM 1837 O O . GLN A 1 237 ? -3.830 12.390 6.541 1.00 94.31 237 GLN A O 1
ATOM 1842 N N . LEU A 1 238 ? -1.709 12.775 5.953 1.00 93.94 238 LEU A N 1
ATOM 1843 C CA . LEU A 1 238 ? -1.161 12.212 7.188 1.00 93.94 238 LEU A CA 1
ATOM 1844 C C . LEU A 1 238 ? -1.589 13.014 8.423 1.00 93.94 238 LEU A C 1
ATOM 1846 O O . LEU A 1 238 ? -1.832 12.429 9.480 1.00 93.94 238 LEU A O 1
ATOM 1850 N N . ILE A 1 239 ? -1.697 14.340 8.315 1.00 94.44 239 ILE A N 1
ATOM 1851 C CA . ILE A 1 239 ? -2.192 15.204 9.393 1.00 94.44 239 ILE A CA 1
ATOM 1852 C C . ILE A 1 239 ? -3.659 14.886 9.696 1.00 94.44 239 ILE A C 1
ATOM 1854 O O . ILE A 1 239 ? -4.019 14.797 10.870 1.00 94.44 239 ILE A O 1
ATOM 1858 N N . GLU A 1 240 ? -4.493 14.679 8.678 1.00 95.69 240 GLU A N 1
ATOM 1859 C CA . GLU A 1 240 ? -5.886 14.254 8.850 1.00 95.69 240 GLU A CA 1
ATOM 1860 C C . GLU A 1 240 ? -5.991 12.842 9.446 1.00 95.69 240 GLU A C 1
ATOM 1862 O O . GLU A 1 240 ? -6.876 12.565 10.259 1.00 95.69 240 GLU A O 1
ATOM 1867 N N . GLU A 1 241 ? -5.085 11.941 9.072 1.00 95.31 241 GLU A N 1
ATOM 1868 C CA . GLU A 1 241 ? -5.044 10.548 9.518 1.00 95.31 241 GLU A CA 1
ATOM 1869 C C . GLU A 1 241 ? -4.563 10.393 10.971 1.00 95.31 241 GLU A C 1
ATOM 1871 O O . GLU A 1 241 ? -5.230 9.754 11.789 1.00 95.31 241 GLU A O 1
ATOM 1876 N N . TYR A 1 242 ? -3.426 10.997 11.319 1.00 95.94 242 TYR A N 1
ATOM 1877 C CA . TYR A 1 242 ? -2.724 10.756 12.587 1.00 95.94 242 TYR A CA 1
ATOM 1878 C C . TYR A 1 242 ? -2.739 11.953 13.547 1.00 95.94 242 TYR A C 1
ATOM 1880 O O . TYR A 1 242 ? -2.455 11.803 14.744 1.00 95.94 242 TYR A O 1
ATOM 1888 N N . GLY A 1 243 ? -3.110 13.132 13.050 1.00 94.81 243 GLY A N 1
ATOM 1889 C CA . GLY A 1 243 ? -3.098 14.391 13.783 1.00 94.81 243 GLY A CA 1
ATOM 1890 C C . GLY A 1 243 ? -1.786 15.163 13.623 1.00 94.81 243 GLY A C 1
ATOM 1891 O O . GLY A 1 243 ? -0.690 14.598 13.613 1.00 94.81 243 GLY A O 1
ATOM 1892 N N . LYS A 1 244 ? -1.899 16.496 13.574 1.00 93.44 244 LYS A N 1
ATOM 1893 C CA . LYS A 1 244 ? -0.783 17.423 13.311 1.00 93.44 244 LYS A CA 1
ATOM 1894 C C . LYS A 1 244 ? 0.421 17.236 14.237 1.00 93.44 244 LYS A C 1
ATOM 1896 O O . LYS A 1 244 ? 1.554 17.288 13.765 1.00 93.44 244 LYS A O 1
ATOM 1901 N N . ALA A 1 245 ? 0.183 17.032 15.534 1.00 89.56 245 ALA A N 1
ATOM 1902 C CA . ALA A 1 245 ? 1.247 16.890 16.528 1.00 89.56 245 ALA A CA 1
ATOM 1903 C C . ALA A 1 245 ? 2.167 15.700 16.206 1.00 89.56 245 ALA A C 1
ATOM 1905 O O . ALA A 1 245 ? 3.375 15.879 16.085 1.00 89.56 245 ALA A O 1
ATOM 1906 N N . ARG A 1 246 ? 1.579 14.525 15.953 1.00 90.31 246 ARG A N 1
ATOM 1907 C CA . ARG A 1 246 ? 2.321 13.294 15.650 1.00 90.31 246 ARG A CA 1
ATOM 1908 C C . ARG A 1 246 ? 3.096 13.389 14.346 1.00 90.31 246 ARG A C 1
ATOM 1910 O O . ARG A 1 246 ? 4.260 13.014 14.289 1.00 90.31 246 ARG A O 1
ATOM 1917 N N . VAL A 1 247 ? 2.464 13.931 13.304 1.00 89.06 247 VAL A N 1
ATOM 1918 C CA . VAL A 1 247 ? 3.120 14.108 12.000 1.00 89.06 247 VAL A CA 1
ATOM 1919 C C . VAL A 1 247 ? 4.280 15.090 12.101 1.00 89.06 247 VAL A C 1
ATOM 1921 O O . VAL A 1 247 ? 5.324 14.855 11.510 1.00 89.06 247 VAL A O 1
ATOM 1924 N N . SER A 1 248 ? 4.142 16.150 12.900 1.00 87.75 248 SER A N 1
ATOM 1925 C CA . SER A 1 248 ? 5.230 17.109 13.109 1.00 87.75 248 SER A CA 1
ATOM 1926 C C . SER A 1 248 ? 6.436 16.446 13.784 1.00 87.75 248 SER A C 1
ATOM 1928 O O . SER A 1 248 ? 7.560 16.620 13.319 1.00 87.75 248 SER A O 1
ATOM 1930 N N . VAL A 1 249 ? 6.216 15.629 14.823 1.00 85.25 249 VAL A N 1
ATOM 1931 C CA . VAL A 1 249 ? 7.300 14.856 15.459 1.00 85.25 249 VAL A CA 1
ATOM 1932 C C . VAL A 1 249 ? 7.904 13.846 14.481 1.00 85.25 249 VAL A C 1
ATOM 1934 O O . VAL A 1 249 ? 9.125 13.742 14.381 1.00 85.25 249 VAL A O 1
ATOM 1937 N N . ALA A 1 250 ? 7.069 13.157 13.702 1.00 83.38 250 ALA A N 1
ATOM 1938 C CA . ALA A 1 250 ? 7.512 12.210 12.686 1.00 83.38 250 ALA A CA 1
ATOM 1939 C C . ALA A 1 250 ? 8.374 12.869 11.594 1.00 83.38 250 ALA A C 1
ATOM 1941 O O . ALA A 1 250 ? 9.396 12.313 11.203 1.00 83.38 250 ALA A O 1
ATOM 1942 N N . MET A 1 251 ? 8.009 14.069 11.136 1.00 83.00 251 MET A N 1
ATOM 1943 C CA . MET A 1 251 ? 8.795 14.841 10.169 1.00 83.00 251 MET A CA 1
ATOM 1944 C C . MET A 1 251 ? 10.141 15.276 10.749 1.00 83.00 251 MET A C 1
ATOM 1946 O O . MET A 1 251 ? 11.157 15.153 10.072 1.00 83.00 251 MET A O 1
ATOM 1950 N N . VAL A 1 252 ? 10.175 15.732 12.007 1.00 82.50 252 VAL A N 1
ATOM 1951 C CA . VAL A 1 252 ? 11.438 16.056 12.691 1.00 82.50 252 VAL A CA 1
ATOM 1952 C C . VAL A 1 252 ? 12.319 14.811 12.803 1.00 82.50 252 VAL A C 1
ATOM 1954 O O . VAL A 1 252 ? 13.504 14.869 12.483 1.00 82.50 252 VAL A O 1
ATOM 1957 N N . ALA A 1 253 ? 11.743 13.670 13.189 1.00 79.00 253 ALA A N 1
ATOM 1958 C CA . ALA A 1 253 ? 12.459 12.400 13.271 1.00 79.00 253 ALA A CA 1
ATOM 1959 C C . ALA A 1 253 ? 12.974 11.929 11.901 1.00 79.00 253 ALA A C 1
ATOM 1961 O O . ALA A 1 253 ? 14.089 11.424 11.812 1.00 79.00 253 ALA A O 1
ATOM 1962 N N . MET A 1 254 ? 12.196 12.113 10.831 1.00 81.62 254 MET A N 1
ATOM 1963 C CA . MET A 1 254 ? 12.617 11.815 9.461 1.00 81.62 254 MET A CA 1
ATOM 1964 C C . MET A 1 254 ? 13.773 12.726 9.026 1.00 81.62 254 MET A C 1
ATOM 1966 O O . MET A 1 254 ? 14.770 12.230 8.509 1.00 81.62 254 MET A O 1
ATOM 1970 N N . GLN A 1 255 ? 13.675 14.035 9.272 1.00 78.88 255 GLN A N 1
ATOM 1971 C CA . GLN A 1 255 ? 14.708 15.004 8.897 1.00 78.88 255 GLN A CA 1
ATOM 1972 C C . GLN A 1 255 ? 16.019 14.765 9.659 1.00 78.88 255 GLN A C 1
ATOM 1974 O O . GLN A 1 255 ? 17.097 14.892 9.084 1.00 78.88 255 GLN A O 1
ATOM 1979 N N . ALA A 1 256 ? 15.931 14.367 10.931 1.00 71.00 256 ALA A N 1
ATOM 1980 C CA . ALA A 1 256 ? 17.086 13.966 11.733 1.00 71.00 256 ALA A CA 1
ATOM 1981 C C . ALA A 1 256 ? 17.743 12.665 11.228 1.00 71.00 256 ALA A C 1
ATOM 1983 O O . ALA A 1 256 ? 18.927 12.453 11.458 1.00 71.00 256 ALA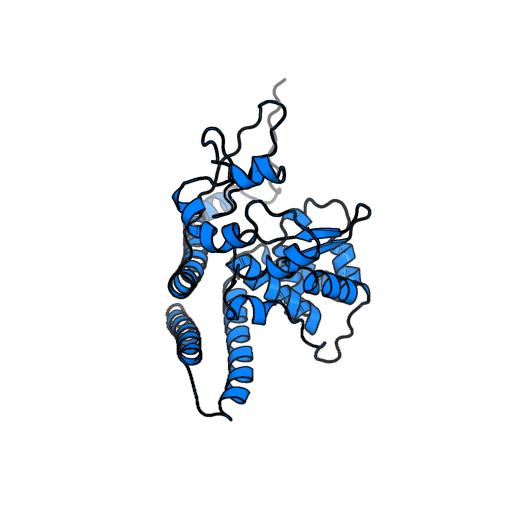 A O 1
ATOM 1984 N N . ARG A 1 257 ? 16.992 11.811 10.517 1.00 60.47 257 ARG A N 1
ATOM 1985 C CA . ARG A 1 257 ? 17.433 10.513 9.971 1.00 60.47 257 ARG A CA 1
ATOM 1986 C C . ARG A 1 257 ? 17.974 10.569 8.541 1.00 60.47 257 ARG A C 1
ATOM 1988 O O . ARG A 1 257 ? 18.269 9.523 7.970 1.00 60.47 257 ARG A O 1
ATOM 1995 N N . VAL A 1 258 ? 18.155 11.759 7.966 1.00 50.81 258 VAL A N 1
ATOM 1996 C CA . VAL A 1 258 ? 18.886 11.914 6.693 1.00 50.81 258 VAL A CA 1
ATOM 1997 C C . VAL A 1 258 ? 20.372 11.518 6.844 1.00 50.81 258 VAL A C 1
ATOM 1999 O O . VAL A 1 258 ? 21.062 11.320 5.849 1.00 50.81 258 VAL A O 1
ATOM 2002 N N . ASP A 1 259 ? 20.851 11.267 8.067 1.00 47.28 259 ASP A N 1
ATOM 2003 C CA . ASP A 1 259 ? 22.075 10.500 8.316 1.00 47.28 259 ASP A CA 1
ATOM 2004 C C . ASP A 1 259 ? 21.747 8.986 8.373 1.00 47.28 259 ASP A C 1
ATOM 2006 O O . ASP A 1 259 ? 21.452 8.420 9.425 1.00 47.28 259 ASP A O 1
ATOM 2010 N N . MET A 1 260 ? 21.736 8.305 7.216 1.00 42.19 260 MET A N 1
ATOM 2011 C CA . MET A 1 260 ? 21.344 6.882 7.058 1.00 42.19 260 MET A CA 1
ATOM 2012 C C . MET A 1 260 ? 22.266 5.858 7.765 1.00 42.19 260 MET A C 1
ATOM 2014 O O . MET A 1 260 ? 22.173 4.646 7.552 1.00 42.19 260 MET A O 1
ATOM 2018 N N . ASN A 1 261 ? 23.150 6.307 8.652 1.00 44.41 261 ASN A N 1
ATOM 2019 C CA . ASN A 1 261 ? 23.985 5.435 9.468 1.00 44.41 261 ASN A CA 1
ATOM 2020 C C . ASN A 1 261 ? 23.196 4.663 10.552 1.00 44.41 261 ASN A C 1
ATOM 2022 O O . ASN A 1 261 ? 23.684 3.632 11.015 1.00 44.41 261 ASN A O 1
ATOM 2026 N N . ASP A 1 262 ? 21.946 5.055 10.840 1.00 47.78 262 ASP A N 1
ATOM 2027 C CA . ASP A 1 262 ? 21.084 4.475 11.889 1.00 47.78 262 ASP A CA 1
ATOM 2028 C C . ASP A 1 262 ? 20.070 3.399 11.420 1.00 47.78 262 ASP A C 1
ATOM 2030 O O . ASP A 1 262 ? 19.163 3.002 12.164 1.00 47.78 262 ASP A O 1
ATOM 2034 N N . LEU A 1 263 ? 20.259 2.817 10.227 1.00 48.19 263 LEU A N 1
ATOM 2035 C CA . LEU A 1 263 ? 19.542 1.606 9.779 1.00 48.19 263 LEU A CA 1
ATOM 2036 C C . LEU A 1 263 ? 19.529 0.407 10.769 1.00 48.19 263 LEU A C 1
ATOM 2038 O O . LEU A 1 263 ? 18.556 -0.358 10.718 1.00 48.19 263 LEU A O 1
ATOM 2042 N N . PRO A 1 264 ? 20.496 0.223 11.703 1.00 54.56 264 PRO A N 1
ATOM 2043 C CA . PRO A 1 264 ? 20.416 -0.821 12.730 1.00 54.56 264 PRO A CA 1
ATOM 2044 C C . PRO A 1 264 ? 19.126 -0.786 13.561 1.00 54.56 264 PRO A C 1
ATOM 2046 O O . PRO A 1 264 ? 18.644 -1.838 13.970 1.00 54.56 264 PRO A O 1
ATOM 2049 N N . ILE A 1 265 ? 18.508 0.387 13.743 1.00 54.03 265 ILE A N 1
ATOM 2050 C CA . ILE A 1 265 ? 17.282 0.539 14.542 1.00 54.03 265 ILE A CA 1
ATOM 2051 C C . ILE A 1 265 ? 16.065 -0.061 13.827 1.00 54.03 265 ILE A C 1
ATOM 2053 O O . ILE A 1 265 ? 15.191 -0.624 14.480 1.00 54.03 265 ILE A O 1
ATOM 2057 N N . MET A 1 266 ? 15.991 0.016 12.493 1.00 53.19 266 MET A N 1
ATOM 2058 C CA . MET A 1 266 ? 14.892 -0.609 11.746 1.00 53.19 266 MET A CA 1
ATOM 2059 C C . MET A 1 266 ? 15.041 -2.133 11.735 1.00 53.19 266 MET A C 1
ATOM 2061 O O . MET A 1 266 ? 14.054 -2.838 11.916 1.00 53.19 266 MET A O 1
ATOM 2065 N N . GLY A 1 267 ? 16.273 -2.637 11.596 1.00 64.62 267 GLY A N 1
ATOM 2066 C CA . GLY A 1 267 ? 16.568 -4.065 11.733 1.00 64.62 267 GLY A CA 1
ATOM 2067 C C . GLY A 1 267 ? 16.203 -4.591 13.122 1.00 64.62 267 GLY A C 1
ATOM 2068 O O . GLY A 1 267 ? 15.469 -5.569 13.230 1.00 64.62 267 GLY A O 1
ATOM 2069 N N . GLN A 1 268 ? 16.630 -3.893 14.176 1.00 66.81 268 GLN A N 1
ATOM 2070 C CA . GLN A 1 268 ? 16.299 -4.245 15.554 1.00 66.81 268 GLN A CA 1
ATOM 2071 C C . GLN A 1 268 ? 14.792 -4.156 15.830 1.00 66.81 268 GLN A C 1
ATOM 2073 O O . GLN A 1 268 ? 14.233 -5.058 16.443 1.00 66.81 268 GLN A O 1
ATOM 2078 N N . TRP A 1 269 ? 14.104 -3.144 15.301 1.00 65.31 269 TRP A N 1
ATOM 2079 C CA . TRP A 1 269 ? 12.649 -3.030 15.414 1.00 65.31 269 TRP A CA 1
ATOM 2080 C C . TRP A 1 269 ? 11.906 -4.157 14.687 1.00 65.31 269 TRP A C 1
ATOM 2082 O O . TRP A 1 269 ? 10.948 -4.700 15.230 1.00 65.31 269 TRP A O 1
ATOM 2092 N N . ILE A 1 270 ? 12.346 -4.549 13.483 1.00 63.56 270 ILE A N 1
ATOM 2093 C CA . ILE A 1 270 ? 11.780 -5.703 12.765 1.00 63.56 270 ILE A CA 1
ATOM 2094 C C . ILE A 1 270 ? 11.968 -6.973 13.600 1.00 63.56 270 ILE A C 1
ATOM 2096 O O . ILE A 1 270 ? 11.027 -7.753 13.727 1.00 63.56 270 ILE A O 1
ATOM 2100 N N . VAL A 1 271 ? 13.145 -7.164 14.205 1.00 66.19 271 VAL A N 1
ATOM 2101 C CA . VAL A 1 271 ? 13.421 -8.301 15.096 1.00 66.19 271 VAL A CA 1
ATOM 2102 C C . VAL A 1 271 ? 12.496 -8.274 16.315 1.00 66.19 271 VAL A C 1
ATOM 2104 O O . VAL A 1 271 ? 11.766 -9.237 16.529 1.00 66.19 271 VAL A O 1
ATOM 2107 N N . GLU A 1 272 ? 12.438 -7.168 17.057 1.00 68.81 272 GLU A N 1
ATOM 2108 C CA . GLU A 1 272 ? 11.578 -7.011 18.241 1.00 68.81 272 GLU A CA 1
ATOM 2109 C C . GLU A 1 272 ? 10.089 -7.203 17.904 1.00 68.81 272 GLU A C 1
ATOM 2111 O O . GLU A 1 272 ? 9.334 -7.830 18.654 1.00 68.81 272 GLU A O 1
ATOM 2116 N N . PHE A 1 273 ? 9.650 -6.710 16.744 1.00 64.12 273 PHE A N 1
ATOM 2117 C CA . PHE A 1 273 ? 8.288 -6.894 16.253 1.00 64.12 273 PHE A CA 1
ATOM 2118 C C . PHE A 1 273 ? 7.990 -8.364 15.939 1.00 64.12 273 PHE A C 1
ATOM 2120 O O . PHE A 1 273 ? 6.959 -8.891 16.375 1.00 64.12 273 PHE A O 1
ATOM 2127 N N . LEU A 1 274 ? 8.880 -9.032 15.198 1.00 64.88 274 LEU A N 1
ATOM 2128 C CA . LEU A 1 274 ? 8.747 -10.451 14.880 1.00 64.88 274 LEU A CA 1
ATOM 2129 C C . LEU A 1 274 ? 8.747 -11.292 16.159 1.00 64.88 274 LEU A C 1
ATOM 2131 O O . LEU A 1 274 ? 7.911 -12.181 16.280 1.00 64.88 274 LEU A O 1
ATOM 2135 N N . GLU A 1 275 ? 9.587 -10.964 17.141 1.00 66.69 275 GLU A N 1
ATOM 2136 C CA . GLU A 1 275 ? 9.633 -11.621 18.450 1.00 66.69 275 GLU A CA 1
ATOM 2137 C C . GLU A 1 275 ? 8.353 -11.402 19.268 1.00 66.69 275 GLU A C 1
ATOM 2139 O O . GLU A 1 275 ? 7.817 -12.353 19.836 1.00 66.69 275 GLU A O 1
ATOM 2144 N N . SER A 1 276 ? 7.804 -10.184 19.291 1.00 66.62 276 SER A N 1
ATOM 2145 C CA . SER A 1 276 ? 6.540 -9.883 19.978 1.00 66.62 276 SER A CA 1
ATOM 2146 C C . SER A 1 276 ? 5.363 -10.657 19.373 1.00 66.62 276 SER A C 1
ATOM 2148 O O . SER A 1 276 ? 4.529 -11.227 20.087 1.00 66.62 276 SER A O 1
ATOM 2150 N N . LYS A 1 277 ? 5.297 -10.717 18.037 1.00 59.56 277 LYS A N 1
ATOM 2151 C CA . LYS A 1 277 ? 4.236 -11.436 17.323 1.00 59.56 277 LYS A CA 1
ATOM 2152 C C . LYS A 1 277 ? 4.382 -12.940 17.456 1.00 59.56 277 LYS A C 1
ATOM 2154 O O . LYS A 1 277 ? 3.388 -13.587 17.793 1.00 59.56 277 LYS A O 1
ATOM 2159 N N . ALA A 1 278 ? 5.602 -13.447 17.286 1.00 62.97 278 ALA A N 1
ATOM 2160 C CA . ALA A 1 278 ? 5.978 -14.819 17.582 1.00 62.97 278 ALA A CA 1
ATOM 2161 C C . ALA A 1 278 ? 5.539 -15.181 19.001 1.00 62.97 278 ALA A C 1
ATOM 2163 O O . ALA A 1 278 ? 4.731 -16.084 19.159 1.00 62.97 278 ALA A O 1
ATOM 2164 N N . GLY A 1 279 ? 5.963 -14.441 20.027 1.00 59.31 279 GLY A N 1
ATOM 2165 C CA . GLY A 1 279 ? 5.602 -14.708 21.420 1.00 59.31 279 GLY A CA 1
ATOM 2166 C C . GLY A 1 279 ? 4.090 -14.788 21.652 1.00 59.31 279 GLY A C 1
ATOM 2167 O O . GLY A 1 279 ? 3.621 -15.718 22.303 1.00 59.31 279 GLY A O 1
ATOM 2168 N N . SER A 1 280 ? 3.304 -13.879 21.060 1.00 55.69 280 SER A N 1
ATOM 2169 C CA . SER A 1 280 ? 1.838 -13.898 21.204 1.00 55.69 280 SER A CA 1
ATOM 2170 C C . SER A 1 280 ? 1.154 -15.059 20.465 1.00 55.69 280 SER A C 1
ATOM 2172 O O . SER A 1 280 ? 0.168 -15.603 20.960 1.00 55.69 280 SER A O 1
ATOM 2174 N N . GLN A 1 281 ? 1.670 -15.464 19.297 1.00 47.66 281 GLN A N 1
ATOM 2175 C CA . GLN A 1 281 ? 1.158 -16.622 18.561 1.00 47.66 281 GLN A CA 1
ATOM 2176 C C . GLN A 1 281 ? 1.611 -17.935 19.202 1.00 47.66 281 GLN A C 1
ATOM 2178 O O . GLN A 1 281 ? 0.797 -18.835 19.354 1.00 47.66 281 GLN A O 1
ATOM 2183 N N . TYR A 1 282 ? 2.863 -18.037 19.650 1.00 39.25 282 TYR A N 1
ATOM 2184 C CA . TYR A 1 282 ? 3.401 -19.218 20.320 1.00 39.25 282 TYR A CA 1
ATOM 2185 C C . TYR A 1 282 ? 2.798 -19.426 21.707 1.00 39.25 282 TYR A C 1
ATOM 2187 O O . TYR A 1 282 ? 2.574 -20.568 22.072 1.00 39.25 282 TYR A O 1
ATOM 2195 N N . ALA A 1 283 ? 2.437 -18.375 22.448 1.00 44.62 283 ALA A N 1
ATOM 2196 C CA . ALA A 1 283 ? 1.666 -18.524 23.686 1.00 44.62 283 ALA A CA 1
ATOM 2197 C C . ALA A 1 283 ? 0.259 -19.101 23.435 1.00 44.62 283 ALA A C 1
ATOM 2199 O O . ALA A 1 283 ? -0.279 -19.804 24.285 1.00 44.62 283 ALA A O 1
ATOM 2200 N N . LYS A 1 284 ? -0.318 -18.828 22.257 1.00 45.91 284 LYS A N 1
ATOM 2201 C CA . LYS A 1 284 ? -1.615 -19.358 21.816 1.00 45.91 284 LYS A CA 1
ATOM 2202 C C . LYS A 1 284 ? -1.511 -20.762 21.198 1.00 45.91 284 LYS A C 1
ATOM 2204 O O . LYS A 1 284 ? -2.463 -21.523 21.279 1.00 45.91 284 LYS A O 1
ATOM 2209 N N . ILE A 1 285 ? -0.371 -21.099 20.592 1.00 38.31 285 ILE A N 1
ATOM 2210 C CA . ILE A 1 285 ? -0.092 -22.419 20.003 1.00 38.31 285 ILE A CA 1
ATOM 2211 C C . ILE A 1 285 ? 0.429 -23.396 21.064 1.00 38.31 285 ILE A C 1
ATOM 2213 O O . ILE A 1 285 ? 0.093 -24.561 21.001 1.00 38.31 285 ILE A O 1
ATOM 2217 N N . ALA A 1 286 ? 1.182 -22.957 22.078 1.00 38.28 286 ALA A N 1
ATOM 2218 C CA . ALA A 1 286 ? 1.713 -23.816 23.146 1.00 38.28 286 ALA A CA 1
ATOM 2219 C C . ALA A 1 286 ? 0.633 -24.390 24.085 1.00 38.28 286 ALA A C 1
ATOM 2221 O O . ALA A 1 286 ? 0.922 -25.294 24.866 1.00 38.28 286 ALA A O 1
ATOM 2222 N N . SER A 1 287 ? -0.604 -23.888 24.015 1.00 45.72 287 SER A N 1
ATOM 2223 C CA . SER A 1 287 ? -1.770 -24.530 24.633 1.00 45.72 287 SER A CA 1
ATOM 2224 C C . SER A 1 287 ? -2.337 -25.698 23.812 1.00 45.72 287 SER A C 1
ATOM 2226 O O . SER A 1 287 ? -3.241 -26.380 24.288 1.00 45.72 287 SER A O 1
ATOM 2228 N N . GLU A 1 288 ? -1.817 -25.944 22.608 1.00 40.75 288 GLU A N 1
ATOM 2229 C CA . GLU A 1 288 ? -2.197 -27.029 21.701 1.00 40.75 288 GLU A CA 1
ATOM 2230 C C . GLU A 1 288 ? -0.937 -27.850 21.324 1.00 40.75 288 GLU A C 1
ATOM 2232 O O . GLU A 1 288 ? 0.173 -27.314 21.274 1.00 40.75 288 GLU A O 1
ATOM 2237 N N . PRO A 1 289 ? -1.030 -29.175 21.116 1.00 39.09 289 PRO A N 1
ATOM 2238 C CA . PRO A 1 289 ? 0.127 -29.972 20.709 1.00 39.09 289 PRO A CA 1
ATOM 2239 C C . PRO A 1 289 ? 0.635 -29.527 19.320 1.00 39.09 289 PRO A C 1
ATOM 2241 O O . PRO A 1 289 ? -0.173 -29.230 18.440 1.00 39.09 289 PRO A O 1
ATOM 2244 N N . PRO A 1 290 ? 1.961 -29.464 19.091 1.00 44.47 290 PRO A N 1
ATOM 2245 C CA . PRO A 1 290 ? 2.511 -28.934 17.849 1.00 44.47 290 PRO A CA 1
ATOM 2246 C C . PRO A 1 290 ? 2.278 -29.901 16.681 1.00 44.47 290 PRO A C 1
ATOM 2248 O O . PRO A 1 290 ? 2.882 -30.970 16.623 1.00 44.47 290 PRO A O 1
ATOM 2251 N N . GLU A 1 291 ? 1.467 -29.491 15.706 1.00 43.41 291 GLU A N 1
ATOM 2252 C CA . GLU A 1 291 ? 1.339 -30.171 14.415 1.00 43.41 291 GLU A CA 1
ATOM 2253 C C . GLU A 1 291 ? 1.819 -29.243 13.281 1.00 43.41 291 GLU A C 1
ATOM 2255 O O . GLU A 1 291 ? 1.093 -28.361 12.828 1.00 43.41 291 GLU A O 1
ATOM 2260 N N . GLY A 1 292 ? 3.058 -29.435 12.804 1.00 52.91 292 GLY A N 1
ATOM 2261 C CA . GLY A 1 292 ? 3.472 -28.994 11.463 1.00 52.91 292 GLY A CA 1
ATOM 2262 C C . GLY A 1 292 ? 4.812 -28.237 11.328 1.00 52.91 292 GLY A C 1
ATOM 2263 O O . GLY A 1 292 ? 5.323 -27.673 12.291 1.00 52.91 292 GLY A O 1
ATOM 2264 N N . PRO A 1 293 ? 5.373 -28.185 10.099 1.00 45.88 293 PRO A N 1
ATOM 2265 C CA . PRO A 1 293 ? 6.701 -27.632 9.775 1.00 45.88 293 PRO A CA 1
ATOM 2266 C C . PRO A 1 293 ? 6.820 -26.097 9.858 1.00 45.88 293 PRO A C 1
ATOM 2268 O O . PRO A 1 293 ? 7.912 -25.549 9.724 1.00 45.88 293 PRO A O 1
ATOM 2271 N N . SER A 1 294 ? 5.723 -25.364 10.067 1.00 52.44 294 SER A N 1
ATOM 2272 C CA . SER A 1 294 ? 5.733 -23.893 10.070 1.00 52.44 294 SER A CA 1
ATOM 2273 C C . SER A 1 294 ? 6.370 -23.288 11.324 1.00 52.44 294 SER A C 1
ATOM 2275 O O . SER A 1 294 ? 6.962 -22.213 11.256 1.00 52.44 294 SER A O 1
ATOM 2277 N N . THR A 1 295 ? 6.273 -23.963 12.471 1.00 57.66 295 THR A N 1
ATOM 2278 C CA . THR A 1 295 ? 6.839 -23.486 13.743 1.00 57.66 295 THR A CA 1
ATOM 2279 C C . THR A 1 295 ? 8.366 -23.552 13.754 1.00 57.66 295 THR A C 1
ATOM 2281 O O . THR A 1 295 ? 9.002 -22.649 14.298 1.00 57.66 295 THR A O 1
ATOM 2284 N N . GLU A 1 296 ? 8.949 -24.554 13.096 1.00 57.41 296 GLU A N 1
ATOM 2285 C CA . GLU A 1 296 ? 10.396 -24.757 12.976 1.00 57.41 296 GLU A CA 1
ATOM 2286 C C . GLU A 1 296 ? 11.054 -23.710 12.060 1.00 57.41 296 GLU A C 1
ATOM 2288 O O . GLU A 1 296 ? 12.091 -23.143 12.405 1.00 57.41 296 GLU A O 1
ATOM 2293 N N . VAL A 1 297 ? 10.406 -23.357 10.941 1.00 51.38 297 VAL A N 1
ATOM 2294 C CA . VAL A 1 297 ? 10.907 -22.343 9.993 1.00 51.38 297 VAL A CA 1
ATOM 2295 C C . VAL A 1 297 ? 10.991 -20.956 10.637 1.00 51.38 297 VAL A C 1
ATOM 2297 O O . VAL A 1 297 ? 12.004 -20.271 10.499 1.00 51.38 297 VAL A O 1
ATOM 2300 N N . THR A 1 298 ? 9.967 -20.535 11.381 1.00 52.94 298 THR A N 1
ATOM 2301 C CA . THR A 1 298 ? 9.971 -19.224 12.049 1.00 52.94 298 THR A CA 1
ATOM 2302 C C . THR A 1 298 ? 10.986 -19.164 13.196 1.00 52.94 298 THR A C 1
ATOM 2304 O O . THR A 1 298 ? 11.682 -18.158 13.329 1.00 52.94 298 THR A O 1
ATOM 2307 N N . GLN A 1 299 ? 11.142 -20.240 13.979 1.00 61.06 299 GLN A N 1
ATOM 2308 C CA . GLN A 1 299 ? 12.174 -20.314 15.023 1.00 61.06 299 GLN A CA 1
ATOM 2309 C C . GLN A 1 299 ? 13.589 -20.275 14.437 1.00 61.06 299 GLN A C 1
ATOM 2311 O O . GLN A 1 299 ? 14.464 -19.595 14.979 1.00 61.06 299 GLN A O 1
ATOM 2316 N N . LYS A 1 300 ? 13.802 -20.921 13.287 1.00 61.44 300 LYS A N 1
ATOM 2317 C CA . LYS A 1 300 ? 15.065 -20.847 12.553 1.00 61.44 300 LYS A CA 1
ATOM 2318 C C . LYS A 1 300 ? 15.375 -19.425 12.082 1.00 61.44 300 LYS A C 1
ATOM 2320 O O . LYS A 1 300 ? 16.483 -18.959 12.302 1.00 61.44 300 LYS A O 1
ATOM 2325 N N . VAL A 1 301 ? 14.405 -18.700 11.518 1.00 55.50 301 VAL A N 1
ATOM 2326 C CA . VAL A 1 301 ? 14.601 -17.295 11.099 1.00 55.50 301 VAL A CA 1
ATOM 2327 C C . VAL A 1 301 ? 14.976 -16.398 12.284 1.00 55.50 301 VAL A C 1
ATOM 2329 O O . VAL A 1 301 ? 15.904 -15.601 12.174 1.00 55.50 301 VAL A O 1
ATOM 2332 N N . ILE A 1 302 ? 14.299 -16.543 13.428 1.00 56.47 302 ILE A N 1
ATOM 2333 C CA . ILE A 1 302 ? 14.617 -15.775 14.646 1.00 56.47 302 ILE A CA 1
ATOM 2334 C C . ILE A 1 302 ? 16.029 -16.113 15.148 1.00 56.47 302 ILE A C 1
ATOM 2336 O O . ILE A 1 302 ? 16.780 -15.218 15.533 1.00 56.47 302 ILE A O 1
ATOM 2340 N N . THR A 1 303 ? 16.409 -17.392 15.114 1.00 64.62 303 THR A N 1
ATOM 2341 C CA . THR A 1 303 ? 17.733 -17.863 15.547 1.00 64.62 303 THR A CA 1
ATOM 2342 C C . THR A 1 303 ? 18.838 -17.350 14.624 1.00 64.62 303 THR A C 1
ATOM 2344 O O . THR A 1 303 ? 19.806 -16.771 15.107 1.00 64.62 303 THR A O 1
ATOM 2347 N N . ASP A 1 304 ? 18.654 -17.452 13.306 1.00 55.25 304 ASP A N 1
ATOM 2348 C CA . ASP A 1 304 ? 19.601 -16.964 12.297 1.00 55.25 304 ASP A CA 1
ATOM 2349 C C . ASP A 1 304 ? 19.815 -15.438 12.425 1.00 55.25 304 ASP A C 1
ATOM 2351 O O . ASP A 1 304 ? 20.943 -14.949 12.322 1.00 55.25 304 ASP A O 1
ATOM 2355 N N . LEU A 1 305 ? 18.754 -14.673 12.723 1.00 53.12 305 LEU A N 1
ATOM 2356 C CA . LEU A 1 305 ? 18.846 -13.231 12.999 1.00 53.12 305 LEU A CA 1
ATOM 2357 C C . LEU A 1 305 ? 19.619 -12.933 14.297 1.00 53.12 305 LEU A C 1
ATOM 2359 O O . LEU A 1 305 ? 20.425 -11.999 14.334 1.00 53.12 305 LEU A O 1
ATOM 2363 N N . ARG A 1 306 ? 19.415 -13.738 15.349 1.00 57.41 306 ARG A N 1
ATOM 2364 C CA . ARG A 1 306 ? 20.100 -13.607 16.646 1.00 57.41 306 ARG A CA 1
ATOM 2365 C C . ARG A 1 306 ? 21.562 -14.018 16.614 1.00 57.41 306 ARG A C 1
ATOM 2367 O O . ARG A 1 306 ? 22.341 -13.423 17.337 1.00 57.41 306 ARG A O 1
ATOM 2374 N N . GLU A 1 307 ? 21.958 -15.018 15.835 1.00 56.66 307 GLU A N 1
ATOM 2375 C CA . GLU A 1 307 ? 23.367 -15.431 15.749 1.00 56.66 307 GLU A CA 1
ATOM 2376 C C . GLU A 1 307 ? 24.214 -14.445 14.938 1.00 56.66 307 GLU A C 1
ATOM 2378 O O . GLU A 1 307 ? 25.417 -14.292 15.175 1.00 56.66 307 GLU A O 1
ATOM 2383 N N . TRP A 1 308 ? 23.582 -13.744 13.996 1.00 46.19 308 TRP A N 1
ATOM 2384 C CA . TRP A 1 308 ? 24.235 -12.729 13.179 1.00 46.19 308 TRP A CA 1
ATOM 2385 C C . TRP A 1 308 ? 24.528 -11.434 13.960 1.00 46.19 308 TRP A C 1
ATOM 2387 O O . TRP A 1 308 ? 25.570 -10.812 13.748 1.00 46.19 308 TRP A O 1
ATOM 2397 N N . TRP A 1 309 ? 23.655 -11.050 14.898 1.00 44.69 309 TRP A N 1
ATOM 2398 C CA . TRP A 1 309 ? 23.694 -9.749 15.584 1.00 44.69 309 TRP A CA 1
ATOM 2399 C C . TRP A 1 309 ? 24.883 -9.529 16.563 1.00 44.69 309 TRP A C 1
ATOM 2401 O O . TRP A 1 309 ? 25.512 -8.475 16.489 1.00 44.69 309 TRP A O 1
ATOM 2411 N N . PRO A 1 310 ? 25.294 -10.483 17.429 1.00 41.16 310 PRO A N 1
ATOM 2412 C CA . PRO A 1 310 ? 26.354 -10.281 18.424 1.00 41.16 310 PRO A CA 1
ATOM 2413 C C . PRO A 1 310 ? 27.770 -10.282 17.847 1.00 41.16 310 PRO A C 1
ATOM 2415 O O . PRO A 1 310 ? 28.719 -9.971 18.557 1.00 41.16 310 PRO A O 1
ATOM 2418 N N . ARG A 1 311 ? 27.963 -10.644 16.573 1.00 43.84 311 ARG A N 1
ATOM 2419 C CA . ARG A 1 311 ? 29.306 -10.707 15.971 1.00 43.84 311 ARG A CA 1
ATOM 2420 C C . ARG A 1 311 ? 29.848 -9.341 15.525 1.00 43.84 311 ARG A C 1
ATOM 2422 O O . ARG A 1 311 ? 30.868 -9.303 14.839 1.00 43.84 311 ARG A O 1
ATOM 2429 N N . ARG A 1 312 ? 29.176 -8.232 15.862 1.00 46.12 312 ARG A N 1
ATOM 2430 C CA . ARG A 1 312 ? 29.550 -6.868 15.441 1.00 46.12 312 ARG A CA 1
ATOM 2431 C C . ARG A 1 312 ? 29.295 -5.788 16.504 1.00 46.12 312 ARG A C 1
ATOM 2433 O O . ARG A 1 312 ? 28.795 -4.714 16.178 1.00 46.12 312 ARG A O 1
ATOM 2440 N N . SER A 1 313 ? 29.661 -6.068 17.752 1.00 35.41 313 SER A N 1
ATOM 2441 C CA . SER A 1 313 ? 30.030 -5.027 18.725 1.00 35.41 313 SER A CA 1
ATOM 2442 C C . SER A 1 313 ? 31.537 -4.827 18.720 1.00 35.41 313 SER A C 1
ATOM 2444 O O . SER A 1 313 ? 32.224 -5.866 18.870 1.00 35.41 313 SER A O 1
#

InterPro domains:
  IPR002893 Zinc finger, MYND-type [PF01753] (76-122)
  IPR002893 Zinc finger, MYND-type [PS50865] (76-122)